Protein AF-0000000083412548 (afdb_homodimer)

Radius of gyration: 18.97 Å; Cα contacts (8 Å, |Δi|>4): 564; chains: 2; bounding box: 46×52×43 Å

pLDDT: mean 93.47, std 9.05, range [39.03, 98.94]

Secondary structure (DSSP, 8-state):
--EEEEEEEEEE-SPPEEEEETTEEEEEEEEEEEEPPEE-TTSPEEPPEEEEEEEEEEHHHHHHHHHH--TT-EEEEEEEEEEEEEE-TTS-EEEEEEEEEEEEEEEE-----/--EEEEEEEEEE-SPPEEEEETTEEEEEEEEEEEEPPEE-TTSPEEPPEEEEEEEEEEHHHHHHHHHH--TT-EEEEEEEEEEEEEE-TTS-EEEEEEEEEEEEEEEE-----

Nearest PDB structures (foldseek):
  3tqy-assembly1_C  TM=9.176E-01  e=7.058E-14  Coxiella burnetii
  2vw9-assembly1_B-2  TM=9.088E-01  e=6.147E-11  Helicobacter pylori 26695
  7f5y-assembly1_B-2  TM=8.315E-01  e=5.232E-11  Mycobacterium tuberculosis H37Rv
  1x3e-assembly1_B-2  TM=8.238E-01  e=1.800E-10  Mycolicibacterium smegmatis
  7f5z-assembly1_B-2  TM=8.297E-01  e=1.706E-10  Mycobacterium tuberculosis H37Rv

InterPro domains:
  IPR000424 Primosome PriB/single-strand DNA-binding [PF00436] (3-106)
  IPR000424 Primosome PriB/single-strand DNA-binding [PS50935] (3-108)
  IPR000424 Primosome PriB/single-strand DNA-binding [cd04496] (6-107)
  IPR011344 Single-stranded DNA-binding protein [MF_00984] (3-111)
  IPR011344 Single-stranded DNA-binding protein [PIRSF002070] (1-112)
  IPR011344 Single-stranded DNA-binding protein [PTHR10302] (2-108)
  IPR011344 Single-stranded DNA-binding protein [TIGR00621] (2-108)
  IPR012340 Nucleic acid-binding, OB-fold [G3DSA:2.40.50.140] (1-108)
  IPR012340 Nucleic acid-binding, OB-fold [SSF50249] (1-110)

Organism: NCBI:txid2530390

Foldseek 3Di:
DDDFKDKDKFFWAFQWDWDDDPNKIKTKTKGKDKDCWDQDPVRDTDHIDIDIAIEMEIHPRRVVSNVPNGGGWIKIFMFGKDKDWDADPVRRIDIDIHGYTPDMDTDDDRPPD/DDDFKDKDKFFWAFQWDWDDDPNKIKTKTKGKDKDPWDQDPVRDTDHIDIDIAIEMEIHPRNVVSNVPNGGGWIKIFMFGKDKDWDADPVRRIDIDIHGYTPDMDTDDDRPPD

Sequence (226 aa):
MSVNKVILIGNVGQDPEIRYIETRPVASFTLATTERAYTNAAGVQIPERTEWHRIVMWDRAAETAEKYIRKGTKLYIEGRLRTRVWEDRNTIKRSVTEIYVDNFDILSRPSAQMSVNKVILIGNVGQDPEIRYIETRPVASFTLATTERAYTNAAGVQIPERTEWHRIVMWDRAAETAEKYIRKGTKLYIEGRLRTRVWEDRNTIKRSVTEIYVDNFDILSRPSAQ

Structure (mmCIF, N/CA/C/O backbone):
data_AF-0000000083412548-model_v1
#
loop_
_entity.id
_entity.type
_entity.pdbx_description
1 polymer 'Single-stranded DNA-binding protein'
#
loop_
_atom_site.group_PDB
_atom_site.id
_atom_site.type_symbol
_atom_site.label_atom_id
_atom_site.label_alt_id
_atom_site.label_comp_id
_atom_site.label_asym_id
_atom_site.label_entity_id
_atom_site.label_seq_id
_atom_site.pdbx_PDB_ins_code
_atom_site.Cartn_x
_atom_site.Cartn_y
_atom_site.Cartn_z
_atom_site.occupancy
_atom_site.B_iso_or_equiv
_atom_site.auth_seq_id
_atom_site.auth_comp_id
_atom_site.auth_asym_id
_atom_site.auth_atom_id
_atom_site.pdbx_PDB_model_num
ATOM 1 N N . MET A 1 1 ? -19.391 4.223 0.113 1 83.88 1 MET A N 1
ATOM 2 C CA . MET A 1 1 ? -18.656 3.322 -0.769 1 83.88 1 MET A CA 1
ATOM 3 C C . MET A 1 1 ? -17.156 3.377 -0.477 1 83.88 1 MET A C 1
ATOM 5 O O . MET A 1 1 ? -16.609 4.449 -0.215 1 83.88 1 MET A O 1
ATOM 9 N N . SER A 1 2 ? -16.297 2.213 -0.186 1 95.06 2 SER A N 1
ATOM 10 C CA . SER A 1 2 ? -14.883 2.105 0.125 1 95.06 2 SER A CA 1
ATOM 11 C C . SER A 1 2 ? -14.07 1.706 -1.105 1 95.06 2 SER A C 1
ATOM 13 O O . SER A 1 2 ? -14.555 0.956 -1.956 1 95.06 2 SER A O 1
ATOM 15 N N . VAL A 1 3 ? -12.977 2.359 -1.37 1 98 3 VAL A N 1
ATOM 16 C CA . VAL A 1 3 ? -12.07 2.014 -2.461 1 98 3 VAL A CA 1
ATOM 17 C C . VAL A 1 3 ? -10.68 1.742 -1.906 1 98 3 VAL A C 1
ATOM 19 O O . VAL A 1 3 ? -10.18 2.494 -1.065 1 98 3 VAL A O 1
ATOM 22 N N . ASN A 1 4 ? -10.133 0.684 -2.25 1 98.69 4 ASN A N 1
ATOM 23 C CA . ASN A 1 4 ? -8.758 0.245 -2.016 1 98.69 4 ASN A CA 1
ATOM 24 C C . ASN A 1 4 ? -8.102 -0.249 -3.301 1 98.69 4 ASN A C 1
ATOM 26 O O . ASN A 1 4 ? -8.273 -1.406 -3.686 1 98.69 4 ASN A O 1
ATOM 30 N N . LYS A 1 5 ? -7.387 0.625 -4 1 98.81 5 LYS A N 1
ATOM 31 C CA . LYS A 1 5 ? -6.855 0.315 -5.324 1 98.81 5 LYS A CA 1
ATOM 32 C C . LYS A 1 5 ? -5.387 0.718 -5.438 1 98.81 5 LYS A C 1
ATOM 34 O O . LYS A 1 5 ? -5.008 1.818 -5.031 1 98.81 5 LYS A O 1
ATOM 39 N N . VAL A 1 6 ? -4.586 -0.214 -5.977 1 98.88 6 VAL A N 1
ATOM 40 C CA . VAL A 1 6 ? -3.172 0.038 -6.227 1 98.88 6 VAL A CA 1
ATOM 41 C C . VAL A 1 6 ? -2.861 -0.2 -7.703 1 98.88 6 VAL A C 1
ATOM 43 O O . VAL A 1 6 ? -3.334 -1.173 -8.297 1 98.88 6 VAL A O 1
ATOM 46 N N . ILE A 1 7 ? -2.111 0.65 -8.266 1 98.94 7 ILE A N 1
ATOM 47 C CA . ILE A 1 7 ? -1.618 0.518 -9.633 1 98.94 7 ILE A CA 1
ATOM 48 C C . ILE A 1 7 ? -0.098 0.664 -9.648 1 98.94 7 ILE A C 1
ATOM 50 O O . ILE A 1 7 ? 0.436 1.697 -9.234 1 98.94 7 ILE A O 1
ATOM 54 N N . LEU A 1 8 ? 0.575 -0.364 -10.211 1 98.88 8 LEU A N 1
ATOM 55 C CA . LEU A 1 8 ? 2.033 -0.354 -10.258 1 98.88 8 LEU A CA 1
ATOM 56 C C . LEU A 1 8 ? 2.527 -0.704 -11.656 1 98.88 8 LEU A C 1
ATOM 58 O O . LEU A 1 8 ? 1.905 -1.503 -12.359 1 98.88 8 LEU A O 1
ATOM 62 N N . ILE A 1 9 ? 3.561 -0.089 -12.008 1 98.75 9 ILE A N 1
ATOM 63 C CA . ILE A 1 9 ? 4.414 -0.554 -13.094 1 98.75 9 ILE A CA 1
ATOM 64 C C . ILE A 1 9 ? 5.859 -0.639 -12.617 1 98.75 9 ILE A C 1
ATOM 66 O O . ILE A 1 9 ? 6.422 0.349 -12.141 1 98.75 9 ILE A O 1
ATOM 70 N N . GLY A 1 10 ? 6.418 -1.738 -12.68 1 98.38 10 GLY A N 1
ATOM 71 C CA . GLY A 1 10 ? 7.777 -1.935 -12.203 1 98.38 10 GLY A CA 1
ATOM 72 C C . GLY A 1 10 ? 8.391 -3.246 -12.664 1 98.38 10 GLY A C 1
ATOM 73 O O . GLY A 1 10 ? 7.84 -3.918 -13.539 1 98.38 10 GLY A O 1
ATOM 74 N N . ASN A 1 11 ? 9.562 -3.553 -12.094 1 98.12 11 ASN A N 1
ATOM 75 C CA . ASN A 1 11 ? 10.305 -4.746 -12.484 1 98.12 11 ASN A CA 1
ATOM 76 C C . ASN A 1 11 ? 10.383 -5.758 -11.344 1 98.12 11 ASN A C 1
ATOM 78 O O . ASN A 1 11 ? 10.617 -5.383 -10.188 1 98.12 11 ASN A O 1
ATOM 82 N N . VAL A 1 12 ? 10.266 -6.953 -11.727 1 98.5 12 VAL A N 1
ATOM 83 C CA . VAL A 1 12 ? 10.328 -8.055 -10.773 1 98.5 12 VAL A CA 1
ATOM 84 C C . VAL A 1 12 ? 11.758 -8.188 -10.242 1 98.5 12 VAL A C 1
ATOM 86 O O . VAL A 1 12 ? 12.711 -8.219 -11.016 1 98.5 12 VAL A O 1
ATOM 89 N N . GLY A 1 13 ? 11.891 -8.273 -8.969 1 98 13 GLY A N 1
ATOM 90 C CA . GLY A 1 13 ? 13.203 -8.273 -8.336 1 98 13 GLY A CA 1
ATOM 91 C C . GLY A 1 13 ? 13.828 -9.648 -8.266 1 98 13 GLY A C 1
ATOM 92 O O . GLY A 1 13 ? 15.055 -9.781 -8.211 1 98 13 GLY A O 1
ATOM 93 N N . GLN A 1 14 ? 13.047 -10.633 -8.062 1 98 14 GLN A N 1
ATOM 94 C CA . GLN A 1 14 ? 13.445 -12.039 -8.008 1 98 14 GLN A CA 1
ATOM 95 C C . GLN A 1 14 ? 12.352 -12.945 -8.547 1 98 14 GLN A C 1
ATOM 97 O O . GLN A 1 14 ? 11.18 -12.562 -8.57 1 98 14 GLN A O 1
ATOM 102 N N . ASP A 1 15 ? 12.805 -14.086 -8.875 1 98.44 15 ASP A N 1
ATOM 103 C CA . ASP A 1 15 ? 11.82 -15.031 -9.398 1 98.44 15 ASP A CA 1
ATOM 104 C C . ASP A 1 15 ? 10.719 -15.289 -8.375 1 98.44 15 ASP A C 1
ATOM 106 O O . ASP A 1 15 ? 10.977 -15.398 -7.18 1 98.44 15 ASP A O 1
ATOM 110 N N . PRO A 1 16 ? 9.5 -15.484 -8.867 1 98.75 16 PRO A N 1
ATOM 111 C CA . PRO A 1 16 ? 8.375 -15.711 -7.957 1 98.75 16 PRO A CA 1
ATOM 112 C C . PRO A 1 16 ? 8.531 -16.984 -7.133 1 98.75 16 PRO A C 1
ATOM 114 O O . PRO A 1 16 ? 9.023 -18 -7.645 1 98.75 16 PRO A O 1
ATOM 117 N N . GLU A 1 17 ? 8.164 -16.891 -5.895 1 98.75 17 GLU A N 1
ATOM 118 C CA . GLU A 1 17 ? 8.008 -18.078 -5.055 1 98.75 17 GLU A CA 1
ATOM 119 C C . GLU A 1 17 ? 6.609 -18.656 -5.184 1 98.75 17 GLU A C 1
ATOM 121 O O . GLU A 1 17 ? 5.613 -17.969 -4.98 1 98.75 17 GLU A O 1
ATOM 126 N N . ILE A 1 18 ? 6.566 -19.938 -5.457 1 98.19 18 ILE A N 1
ATOM 127 C CA . ILE A 1 18 ? 5.277 -20.594 -5.66 1 98.19 18 ILE A CA 1
ATOM 128 C C . ILE A 1 18 ? 4.977 -21.516 -4.477 1 98.19 18 ILE A C 1
ATOM 130 O O . ILE A 1 18 ? 5.82 -22.328 -4.082 1 98.19 18 ILE A O 1
ATOM 134 N N . ARG A 1 19 ? 3.875 -21.359 -4.004 1 97.81 19 ARG A N 1
ATOM 135 C CA . ARG A 1 19 ? 3.396 -22.234 -2.945 1 97.81 19 ARG A CA 1
ATOM 136 C C . ARG A 1 19 ? 1.952 -22.672 -3.199 1 97.81 19 ARG A C 1
ATOM 138 O O . ARG A 1 19 ? 1.287 -22.125 -4.082 1 97.81 19 ARG A O 1
ATOM 145 N N . TYR A 1 20 ? 1.621 -23.688 -2.428 1 96.25 20 TYR A N 1
ATOM 146 C CA . TYR A 1 20 ? 0.234 -24.141 -2.461 1 96.25 20 TYR A CA 1
ATOM 147 C C . TYR A 1 20 ? -0.386 -24.094 -1.07 1 96.25 20 TYR A C 1
ATOM 149 O O . TYR A 1 20 ? 0.203 -24.594 -0.106 1 96.25 20 TYR A O 1
ATOM 157 N N . ILE A 1 21 ? -1.448 -23.391 -0.905 1 94.06 21 ILE A N 1
ATOM 158 C CA . ILE A 1 21 ? -2.248 -23.422 0.315 1 94.06 21 ILE A CA 1
ATOM 159 C C . ILE A 1 21 ? -3.514 -24.25 0.084 1 94.06 21 ILE A C 1
ATOM 161 O O . ILE A 1 21 ? -4.41 -23.828 -0.652 1 94.06 21 ILE A O 1
ATOM 165 N N . GLU A 1 22 ? -3.443 -25.469 0.77 1 89.88 22 GLU A N 1
ATOM 166 C CA . GLU A 1 22 ? -4.402 -26.516 0.407 1 89.88 22 GLU A CA 1
ATOM 167 C C . GLU A 1 22 ? -4.285 -26.891 -1.068 1 89.88 22 GLU A C 1
ATOM 169 O O . GLU A 1 22 ? -3.234 -27.344 -1.515 1 89.88 22 GLU A O 1
ATOM 174 N N . THR A 1 23 ? -5.172 -26.453 -1.982 1 90.56 23 THR A N 1
ATOM 175 C CA . THR A 1 23 ? -5.094 -26.812 -3.395 1 90.56 23 THR A CA 1
ATOM 176 C C . THR A 1 23 ? -4.984 -25.562 -4.262 1 90.56 23 THR A C 1
ATOM 178 O O . THR A 1 23 ? -4.961 -25.656 -5.492 1 90.56 23 THR A O 1
ATOM 181 N N . ARG A 1 24 ? -4.879 -24.516 -3.613 1 94.56 24 ARG A N 1
ATOM 182 C CA . ARG A 1 24 ? -4.871 -23.266 -4.383 1 94.56 24 ARG A CA 1
ATOM 183 C C . ARG A 1 24 ? -3.449 -22.734 -4.547 1 94.56 24 ARG A C 1
ATOM 185 O O . ARG A 1 24 ? -2.73 -22.562 -3.561 1 94.56 24 ARG A O 1
ATOM 192 N N . PRO A 1 25 ? -3.061 -22.5 -5.688 1 97.69 25 PRO A N 1
ATOM 193 C CA . PRO A 1 25 ? -1.718 -21.953 -5.906 1 97.69 25 PRO A CA 1
ATOM 194 C C . PRO A 1 25 ? -1.612 -20.484 -5.531 1 97.69 25 PRO A C 1
ATOM 196 O O . PRO A 1 25 ? -2.553 -19.719 -5.758 1 97.69 25 PRO A O 1
ATOM 199 N N . VAL A 1 26 ? -0.522 -20.125 -4.977 1 98.44 26 VAL A N 1
ATOM 200 C CA . VAL A 1 26 ? -0.213 -18.734 -4.645 1 98.44 26 VAL A CA 1
ATOM 201 C C . VAL A 1 26 ? 1.223 -18.422 -5.059 1 98.44 26 VAL A C 1
ATOM 203 O O . VAL A 1 26 ? 2.135 -19.219 -4.828 1 98.44 26 VAL A O 1
ATOM 206 N N . ALA A 1 27 ? 1.453 -17.297 -5.715 1 98.88 27 ALA A N 1
ATOM 207 C CA . ALA A 1 27 ? 2.777 -16.797 -6.07 1 98.88 27 ALA A CA 1
ATOM 208 C C . ALA A 1 27 ? 3.076 -15.484 -5.348 1 98.88 27 ALA A C 1
ATOM 210 O O . ALA A 1 27 ? 2.193 -14.633 -5.199 1 98.88 27 ALA A O 1
ATOM 211 N N . SER A 1 28 ? 4.266 -15.359 -4.973 1 98.88 28 SER A N 1
ATOM 212 C CA . SER A 1 28 ? 4.684 -14.117 -4.336 1 98.88 28 SER A CA 1
ATOM 213 C C . SER A 1 28 ? 6.051 -13.664 -4.844 1 98.88 28 SER A C 1
ATOM 215 O O . SER A 1 28 ? 6.914 -14.5 -5.125 1 98.88 28 SER A O 1
ATOM 217 N N . PHE A 1 29 ? 6.297 -12.422 -4.98 1 98.81 29 PHE A N 1
ATOM 218 C CA . PHE A 1 29 ? 7.555 -11.805 -5.391 1 98.81 29 PHE A CA 1
ATOM 219 C C . PHE A 1 29 ? 7.559 -10.312 -5.066 1 98.81 29 PHE A C 1
ATOM 221 O O . PHE A 1 29 ? 6.555 -9.773 -4.602 1 98.81 29 PHE A O 1
ATOM 228 N N . THR A 1 30 ? 8.695 -9.727 -5.289 1 98.75 30 THR A N 1
ATOM 229 C CA . THR A 1 30 ? 8.789 -8.289 -5.074 1 98.75 30 THR A CA 1
ATOM 23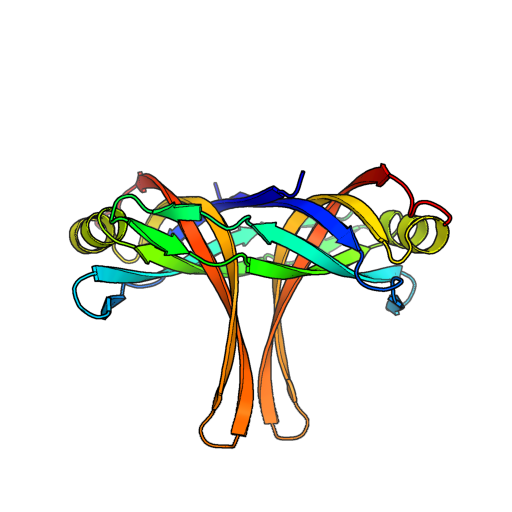0 C C . THR A 1 30 ? 8.867 -7.547 -6.406 1 98.75 30 THR A C 1
ATOM 232 O O . THR A 1 30 ? 9.414 -8.07 -7.383 1 98.75 30 THR A O 1
ATOM 235 N N . LEU A 1 31 ? 8.273 -6.438 -6.43 1 98.75 31 LEU A N 1
ATOM 236 C CA . LEU A 1 31 ? 8.273 -5.555 -7.59 1 98.75 31 LEU A CA 1
ATOM 237 C C . LEU A 1 31 ? 8.891 -4.203 -7.246 1 98.75 31 LEU A C 1
ATOM 239 O O . LEU A 1 31 ? 8.477 -3.559 -6.277 1 98.75 31 LEU A O 1
ATOM 243 N N . ALA A 1 32 ? 9.859 -3.83 -8.055 1 98.44 32 ALA A N 1
ATOM 244 C CA . ALA A 1 32 ? 10.523 -2.553 -7.816 1 98.44 32 ALA A CA 1
ATOM 245 C C . ALA A 1 32 ? 9.836 -1.423 -8.578 1 98.44 32 ALA A C 1
ATOM 247 O O . ALA A 1 32 ? 9.57 -1.545 -9.773 1 98.44 32 ALA A O 1
ATOM 248 N N . THR A 1 33 ? 9.516 -0.383 -7.922 1 98.38 33 THR A N 1
ATOM 249 C CA . THR A 1 33 ? 9.18 0.893 -8.547 1 98.38 33 THR A CA 1
ATOM 250 C C . THR A 1 33 ? 10.164 1.978 -8.117 1 98.38 33 THR A C 1
ATOM 252 O O . THR A 1 33 ? 10.578 2.031 -6.957 1 98.38 33 THR A O 1
ATOM 255 N N . THR A 1 34 ? 10.539 2.795 -9.125 1 95.81 34 THR A N 1
ATOM 256 C CA . THR A 1 34 ? 11.555 3.797 -8.828 1 95.81 34 THR A CA 1
ATOM 257 C C . THR A 1 34 ? 11.047 5.199 -9.148 1 95.81 34 THR A C 1
AT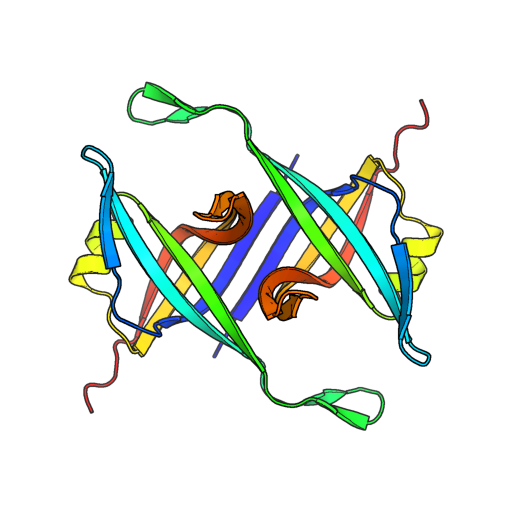OM 259 O O . THR A 1 34 ? 10.445 5.422 -10.203 1 95.81 34 THR A O 1
ATOM 262 N N . GLU A 1 35 ? 11.125 6.023 -8.18 1 90.88 35 GLU A N 1
ATOM 263 C CA . GLU A 1 35 ? 10.922 7.453 -8.398 1 90.88 35 GLU A CA 1
ATOM 264 C C . GLU A 1 35 ? 12.242 8.156 -8.703 1 90.88 35 GLU A C 1
ATOM 266 O O . GLU A 1 35 ? 13.195 8.062 -7.926 1 90.88 35 GLU A O 1
ATOM 271 N N . ARG A 1 36 ? 12.266 8.82 -9.812 1 88.88 36 ARG A N 1
ATOM 272 C CA . ARG A 1 36 ? 13.5 9.492 -10.227 1 88.88 36 ARG A CA 1
ATOM 273 C C . ARG A 1 36 ? 13.805 10.68 -9.328 1 88.88 36 ARG A C 1
ATOM 275 O O . ARG A 1 36 ? 12.898 11.305 -8.773 1 88.88 36 ARG A O 1
ATOM 282 N N . ALA A 1 37 ? 15.102 10.844 -9.258 1 88.94 37 ALA A N 1
ATOM 283 C CA . ALA A 1 37 ? 15.539 12.008 -8.5 1 88.94 37 ALA A CA 1
ATOM 284 C C . ALA A 1 37 ? 14.984 13.297 -9.102 1 88.94 37 ALA A C 1
ATOM 286 O O . ALA A 1 37 ? 14.805 13.391 -10.32 1 88.94 37 ALA A O 1
ATOM 287 N N . TYR A 1 38 ? 14.633 14.227 -8.125 1 88.06 38 TYR A N 1
ATOM 288 C CA . TYR A 1 38 ? 14.172 15.523 -8.617 1 88.06 38 TYR A CA 1
ATOM 289 C C . TYR A 1 38 ? 14.477 16.625 -7.621 1 88.06 38 TYR A C 1
ATOM 291 O O . TYR A 1 38 ? 14.867 16.359 -6.48 1 88.06 38 TYR A O 1
ATOM 299 N N . THR A 1 39 ? 14.516 17.812 -8.133 1 88.44 39 THR A N 1
ATOM 300 C CA . THR A 1 39 ? 14.664 18.984 -7.281 1 88.44 39 THR A CA 1
ATOM 301 C C . THR A 1 39 ? 13.297 19.562 -6.918 1 88.44 39 THR A C 1
ATOM 303 O O . THR A 1 39 ? 12.477 19.844 -7.797 1 88.44 39 THR A O 1
ATOM 306 N N . ASN A 1 40 ? 13.07 19.688 -5.629 1 78.25 40 ASN A N 1
ATOM 307 C CA . ASN A 1 40 ? 11.75 20.172 -5.234 1 78.25 40 ASN A CA 1
ATOM 308 C C . ASN A 1 40 ? 11.656 21.703 -5.355 1 78.25 40 ASN A C 1
ATOM 310 O O . ASN A 1 40 ? 12.594 22.344 -5.828 1 78.25 40 ASN A O 1
ATOM 314 N N . ALA A 1 41 ? 10.43 22.219 -5.082 1 75.25 41 ALA A N 1
ATOM 315 C CA . ALA A 1 41 ? 10.156 23.656 -5.27 1 75.25 41 ALA A CA 1
ATOM 316 C C . ALA A 1 41 ? 11.094 24.5 -4.422 1 75.25 41 ALA A C 1
ATOM 318 O O . ALA A 1 41 ? 11.391 25.641 -4.773 1 75.25 41 ALA A O 1
ATOM 319 N N . ALA A 1 42 ? 11.586 23.922 -3.35 1 79.44 42 ALA A N 1
ATOM 320 C CA . ALA A 1 42 ? 12.461 24.656 -2.432 1 79.44 42 ALA A CA 1
ATOM 321 C C . ALA A 1 42 ? 13.922 24.547 -2.867 1 79.44 42 ALA A C 1
ATOM 323 O O . ALA A 1 42 ? 14.812 25.094 -2.207 1 79.44 42 ALA A O 1
ATOM 324 N N . GLY A 1 43 ? 14.141 23.797 -3.936 1 84.31 43 GLY A N 1
ATOM 325 C CA . GLY A 1 43 ? 15.492 23.672 -4.465 1 84.31 43 GLY A CA 1
ATOM 326 C C . GLY A 1 43 ? 16.266 22.516 -3.869 1 84.31 43 GLY A C 1
ATOM 327 O O . GLY A 1 43 ? 17.484 22.391 -4.094 1 84.31 43 GLY A O 1
ATOM 328 N N . VAL A 1 44 ? 15.648 21.828 -3.062 1 85.06 44 VAL A N 1
ATOM 329 C CA . VAL A 1 44 ? 16.312 20.703 -2.412 1 85.06 44 VAL A CA 1
ATOM 330 C C . VAL A 1 44 ? 16.328 19.5 -3.35 1 85.06 44 VAL A C 1
ATOM 332 O O . VAL A 1 44 ? 15.297 19.141 -3.928 1 85.06 44 VAL A O 1
ATOM 335 N N . GLN A 1 45 ? 17.453 18.984 -3.465 1 89.81 45 GLN A N 1
ATOM 336 C CA . GLN A 1 45 ? 17.594 17.797 -4.301 1 89.81 45 GLN A CA 1
ATOM 337 C C . GLN A 1 45 ? 17.078 16.547 -3.572 1 89.81 45 GLN A C 1
ATOM 339 O O . GLN A 1 45 ? 17.594 16.188 -2.514 1 89.81 45 GLN A O 1
ATOM 344 N N . ILE A 1 46 ? 16.094 15.93 -4.141 1 86 46 ILE A N 1
ATOM 345 C CA . ILE A 1 46 ? 15.555 14.68 -3.609 1 86 46 ILE A CA 1
ATOM 346 C C . ILE A 1 46 ? 16.156 13.492 -4.359 1 86 46 ILE A C 1
ATOM 348 O O . ILE A 1 46 ? 16.047 13.414 -5.586 1 86 46 ILE A O 1
ATOM 352 N N . PRO A 1 47 ? 16.828 12.68 -3.574 1 91.94 47 PRO A N 1
ATOM 353 C CA . PRO A 1 47 ? 17.484 11.562 -4.254 1 91.94 47 PRO A CA 1
ATOM 354 C C . PRO A 1 47 ? 16.484 10.547 -4.812 1 91.94 47 PRO A C 1
ATOM 356 O O . PRO A 1 47 ? 15.312 10.539 -4.422 1 91.94 47 PRO A O 1
ATOM 359 N N . GLU A 1 48 ? 16.984 9.797 -5.812 1 93 48 GLU A N 1
ATOM 360 C CA . GLU A 1 48 ? 16.203 8.68 -6.34 1 93 48 GLU A CA 1
ATOM 361 C C . GLU A 1 48 ? 15.797 7.719 -5.227 1 93 48 GLU A C 1
ATOM 363 O O . GLU A 1 48 ? 16.578 7.465 -4.301 1 93 48 GLU A O 1
ATOM 368 N N . ARG A 1 49 ? 14.578 7.246 -5.422 1 93.38 49 ARG A N 1
ATOM 369 C CA . ARG A 1 49 ? 14.07 6.312 -4.422 1 93.38 49 ARG A CA 1
ATOM 370 C C . ARG A 1 49 ? 13.438 5.094 -5.082 1 93.38 49 ARG A C 1
ATOM 372 O O . ARG A 1 49 ? 12.656 5.227 -6.023 1 93.38 49 ARG A O 1
ATOM 379 N N . THR A 1 50 ? 13.836 3.953 -4.562 1 96.5 50 THR A N 1
ATOM 380 C CA . THR A 1 50 ? 13.227 2.713 -5.027 1 96.5 50 THR A CA 1
ATOM 381 C C . THR A 1 50 ? 12.344 2.104 -3.938 1 96.5 50 THR A C 1
ATOM 383 O O . THR A 1 50 ? 12.742 2.049 -2.771 1 96.5 50 THR A O 1
ATOM 386 N N . GLU A 1 51 ? 11.148 1.796 -4.336 1 97.94 51 GLU A N 1
ATOM 387 C CA . GLU A 1 51 ? 10.25 1.052 -3.463 1 97.94 51 GLU A CA 1
ATOM 388 C C . GLU A 1 51 ? 10.102 -0.396 -3.924 1 97.94 51 GLU A C 1
ATOM 390 O O . GLU A 1 51 ? 10 -0.664 -5.121 1 97.94 51 GLU A O 1
ATOM 395 N N . TRP A 1 52 ? 10.109 -1.287 -2.934 1 97.88 52 TRP A N 1
ATOM 396 C CA . TRP A 1 52 ? 9.883 -2.705 -3.199 1 97.88 52 TRP A CA 1
ATOM 397 C C . TRP A 1 52 ? 8.523 -3.148 -2.672 1 97.88 52 TRP A C 1
ATOM 399 O O . TRP A 1 52 ? 8.266 -3.09 -1.467 1 97.88 52 TRP A O 1
ATOM 409 N N . HIS A 1 53 ? 7.727 -3.564 -3.545 1 98.62 53 HIS A N 1
ATOM 410 C CA . HIS A 1 53 ? 6.367 -3.975 -3.197 1 98.62 53 HIS A CA 1
ATOM 411 C C . HIS A 1 53 ? 6.246 -5.492 -3.15 1 98.62 53 HIS A C 1
ATOM 413 O O . HIS A 1 53 ? 6.711 -6.188 -4.059 1 98.62 53 HIS A O 1
ATOM 419 N N . ARG A 1 54 ? 5.617 -5.98 -2.098 1 98.56 54 ARG A N 1
ATOM 420 C CA . ARG A 1 54 ? 5.32 -7.41 -2.029 1 98.56 54 ARG A CA 1
ATOM 421 C C . ARG A 1 54 ? 4.055 -7.742 -2.811 1 98.56 54 ARG A C 1
ATOM 423 O O . ARG A 1 54 ? 2.963 -7.289 -2.461 1 98.56 54 ARG A O 1
ATOM 430 N N . ILE A 1 55 ? 4.191 -8.547 -3.809 1 98.88 55 ILE A N 1
ATOM 431 C CA . ILE A 1 55 ? 3.086 -8.898 -4.695 1 98.88 55 ILE A CA 1
ATOM 432 C C . ILE A 1 55 ? 2.609 -10.312 -4.387 1 98.88 55 ILE A C 1
ATOM 434 O O . ILE A 1 55 ? 3.422 -11.227 -4.199 1 98.88 55 ILE A O 1
ATOM 438 N N . VAL A 1 56 ? 1.31 -10.477 -4.34 1 98.81 56 VAL A N 1
ATOM 439 C CA . VAL A 1 56 ? 0.725 -11.797 -4.133 1 98.81 56 VAL A CA 1
ATOM 440 C C . VAL A 1 56 ? -0.305 -12.086 -5.223 1 98.81 56 VAL A C 1
ATOM 442 O O . VAL A 1 56 ? -1.231 -11.297 -5.434 1 98.81 56 VAL A O 1
ATOM 445 N N . MET A 1 57 ? -0.176 -13.133 -5.871 1 98.75 57 MET A N 1
ATOM 446 C CA . MET A 1 57 ? -1.078 -13.594 -6.922 1 98.75 57 MET A CA 1
ATOM 447 C C . MET A 1 57 ? -1.663 -14.961 -6.574 1 98.75 57 MET A C 1
ATOM 449 O O . MET A 1 57 ? -0.933 -15.875 -6.184 1 98.75 57 MET A O 1
ATOM 453 N N . TRP A 1 58 ? -2.941 -15.07 -6.82 1 97.44 58 TRP A N 1
ATOM 454 C CA . TRP A 1 58 ? -3.607 -16.328 -6.504 1 97.44 58 TRP A CA 1
ATOM 455 C C . TRP A 1 58 ? -4.117 -17.016 -7.773 1 97.44 58 TRP A C 1
ATOM 457 O O . TRP A 1 58 ? -4.273 -16.359 -8.812 1 97.44 58 TRP A O 1
ATOM 467 N N . ASP 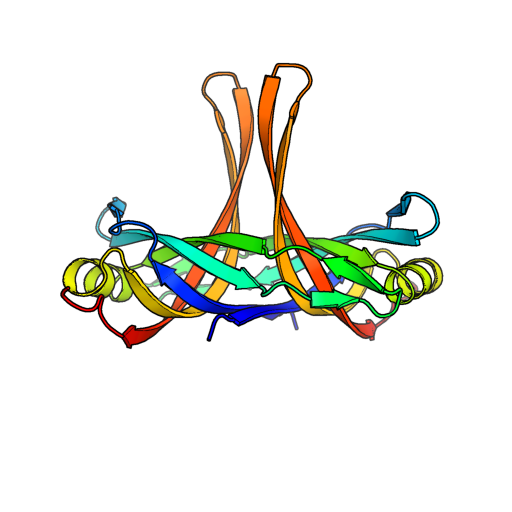A 1 59 ? -4.301 -18.297 -7.688 1 96.25 59 ASP A N 1
ATOM 468 C CA . ASP A 1 59 ? -5.004 -19.109 -8.672 1 96.25 59 ASP A CA 1
ATOM 469 C C . ASP A 1 59 ? -4.414 -18.922 -10.062 1 96.25 59 ASP A C 1
ATOM 471 O O . ASP A 1 59 ? -3.207 -19.078 -10.258 1 96.25 59 ASP A O 1
ATOM 475 N N . ARG A 1 60 ? -5.262 -18.609 -11 1 96.5 60 ARG A N 1
ATOM 476 C CA . ARG A 1 60 ? -4.797 -18.562 -12.383 1 96.5 60 ARG A CA 1
ATOM 477 C C . ARG A 1 60 ? -3.639 -17.578 -12.531 1 96.5 60 ARG A C 1
ATOM 479 O O . ARG A 1 60 ? -2.705 -17.828 -13.289 1 96.5 60 ARG A O 1
ATOM 486 N N . ALA A 1 61 ? -3.711 -16.547 -11.836 1 98.06 61 ALA A N 1
ATOM 487 C CA . ALA A 1 61 ? -2.631 -15.562 -11.883 1 98.06 61 ALA A CA 1
ATOM 488 C C . ALA A 1 61 ? -1.325 -16.156 -11.359 1 98.06 61 ALA A C 1
ATOM 490 O O . ALA A 1 61 ? -0.25 -15.867 -11.891 1 98.06 61 ALA A O 1
ATOM 491 N N . ALA A 1 62 ? -1.469 -16.906 -10.328 1 98.56 62 ALA A N 1
ATOM 492 C CA . ALA A 1 62 ? -0.284 -17.562 -9.781 1 98.56 62 ALA A CA 1
ATOM 493 C C . ALA A 1 62 ? 0.33 -18.516 -10.805 1 98.56 62 ALA A C 1
ATOM 495 O O . ALA A 1 62 ? 1.554 -18.594 -10.938 1 98.56 62 ALA A O 1
ATOM 496 N N . GLU A 1 63 ? -0.507 -19.219 -11.438 1 97.69 63 GLU A N 1
ATOM 497 C CA . GLU A 1 63 ? -0.04 -20.141 -12.469 1 97.69 63 GLU A CA 1
ATOM 498 C C . GLU A 1 63 ? 0.677 -19.391 -13.594 1 97.69 63 GLU A C 1
ATOM 500 O O . GLU A 1 63 ? 1.718 -19.844 -14.078 1 97.69 63 GLU A O 1
ATOM 505 N N . THR A 1 64 ? 0.075 -18.344 -13.961 1 97.88 64 THR A N 1
ATOM 506 C CA . THR A 1 64 ? 0.695 -17.531 -14.992 1 97.88 64 THR A CA 1
ATOM 507 C C . THR A 1 64 ? 2.057 -17.016 -14.523 1 97.88 64 THR A C 1
ATOM 509 O O . THR A 1 64 ? 3.02 -17.016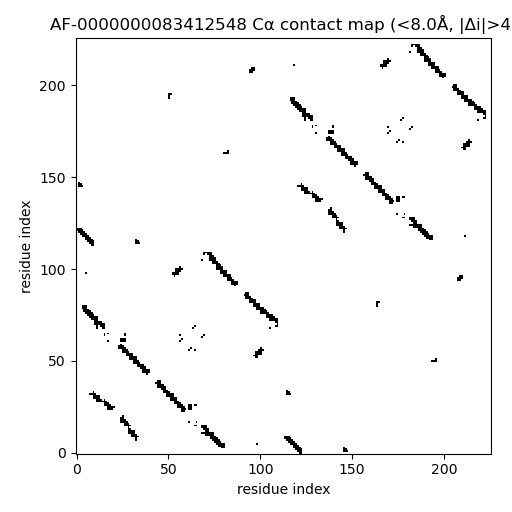 -15.297 1 97.88 64 THR A O 1
ATOM 512 N N . ALA A 1 65 ? 2.135 -16.547 -13.32 1 98.31 65 ALA A N 1
ATOM 513 C CA . ALA A 1 65 ? 3.396 -16.062 -12.773 1 98.31 65 ALA A CA 1
ATOM 514 C C . ALA A 1 65 ? 4.473 -17.141 -12.812 1 98.31 65 ALA A C 1
ATOM 516 O O . ALA A 1 65 ? 5.613 -16.875 -13.195 1 98.31 65 ALA A O 1
ATOM 517 N N . GLU A 1 66 ? 4.105 -18.266 -12.438 1 97.69 66 GLU A N 1
ATOM 518 C CA . GLU A 1 66 ? 5.035 -19.391 -12.406 1 97.69 66 GLU A CA 1
ATOM 519 C C . GLU A 1 66 ? 5.645 -19.641 -13.789 1 97.69 66 GLU A C 1
ATOM 521 O O . GLU A 1 66 ? 6.84 -19.922 -13.898 1 97.69 66 GLU A O 1
ATOM 526 N N . LYS A 1 67 ? 4.875 -19.469 -14.742 1 97.38 67 LYS A N 1
ATOM 527 C CA . LYS A 1 67 ? 5.285 -19.859 -16.078 1 97.38 67 LYS A CA 1
ATOM 528 C C . LYS A 1 67 ? 6.012 -18.719 -16.797 1 97.38 67 LYS A C 1
ATOM 530 O O . LYS A 1 67 ? 6.957 -18.953 -17.547 1 97.38 67 LYS A O 1
ATOM 535 N N . TYR A 1 68 ? 5.586 -17.5 -16.516 1 97.5 68 TYR A N 1
ATOM 536 C CA . TYR A 1 68 ? 5.973 -16.469 -17.453 1 97.5 68 TYR A CA 1
ATOM 537 C C . TYR A 1 68 ? 6.723 -15.336 -16.75 1 97.5 68 TYR A C 1
ATOM 539 O O . TYR A 1 68 ? 7.336 -14.492 -17.406 1 97.5 68 TYR A O 1
ATOM 547 N N . ILE A 1 69 ? 6.695 -15.258 -15.477 1 98.12 69 ILE A N 1
ATOM 548 C CA . ILE A 1 69 ? 7.328 -14.148 -14.766 1 98.12 69 ILE A CA 1
ATOM 549 C C . ILE A 1 69 ? 8.672 -14.594 -14.203 1 98.12 69 ILE A C 1
ATOM 551 O O . ILE A 1 69 ? 8.773 -15.664 -13.602 1 98.12 69 ILE A O 1
ATOM 555 N N . ARG A 1 70 ? 9.648 -13.758 -14.484 1 98 70 ARG A N 1
ATOM 556 C CA . ARG A 1 70 ? 11.008 -13.961 -14 1 98 70 ARG A CA 1
ATOM 557 C C . ARG A 1 70 ? 11.617 -12.664 -13.492 1 98 70 ARG A C 1
ATOM 559 O O . ARG A 1 70 ? 11.07 -11.578 -13.734 1 98 70 ARG A O 1
ATOM 566 N N . LYS A 1 71 ? 12.742 -12.852 -12.758 1 97.94 71 LYS A N 1
ATOM 567 C CA . LYS A 1 71 ? 13.484 -11.656 -12.383 1 97.94 71 LYS A CA 1
ATOM 568 C C . LYS A 1 71 ? 13.688 -10.734 -13.586 1 97.94 71 LYS A C 1
ATOM 570 O O . LYS A 1 71 ? 14.07 -11.195 -14.664 1 97.94 71 LYS A O 1
ATOM 575 N N . GLY A 1 72 ? 13.383 -9.484 -13.383 1 97.19 72 GLY A N 1
ATOM 576 C CA . GLY A 1 72 ? 13.617 -8.523 -14.445 1 97.19 72 GLY A CA 1
ATOM 577 C C . GLY A 1 72 ? 12.398 -8.281 -15.32 1 97.19 72 GLY A C 1
ATOM 578 O O . GLY A 1 72 ? 12.367 -7.324 -16.094 1 97.19 72 GLY A O 1
ATOM 579 N N . THR A 1 73 ? 11.383 -9.133 -15.234 1 97.75 73 THR A N 1
ATOM 580 C CA . THR A 1 73 ? 10.148 -8.93 -15.992 1 97.75 73 THR A CA 1
ATOM 581 C C . THR A 1 73 ? 9.484 -7.613 -15.586 1 97.75 73 THR A C 1
ATOM 583 O O . THR A 1 73 ? 9.414 -7.285 -14.398 1 97.75 73 THR A O 1
ATOM 586 N N . LYS A 1 74 ? 9.102 -6.844 -16.625 1 98.12 74 LYS A N 1
ATOM 587 C CA . LYS A 1 74 ? 8.344 -5.629 -16.359 1 98.12 74 LYS A CA 1
ATOM 588 C C . LYS A 1 74 ?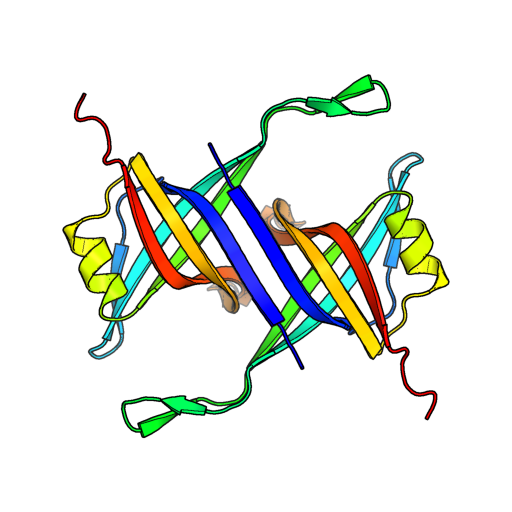 6.844 -5.914 -16.328 1 98.12 74 LYS A C 1
ATOM 590 O O . LYS A 1 74 ? 6.305 -6.516 -17.266 1 98.12 74 LYS A O 1
ATOM 595 N N . LEU A 1 75 ? 6.172 -5.418 -15.266 1 98.69 75 LEU A N 1
ATOM 596 C CA . LEU A 1 75 ? 4.758 -5.746 -15.094 1 98.69 75 LEU A CA 1
ATOM 597 C C . LEU A 1 75 ? 3.924 -4.484 -14.914 1 98.69 75 LEU A C 1
ATOM 599 O O . LEU A 1 75 ? 4.395 -3.506 -14.328 1 98.69 75 LEU A O 1
ATOM 603 N N . TYR A 1 76 ? 2.773 -4.52 -15.461 1 98.88 76 TYR A N 1
ATOM 604 C CA . TYR A 1 76 ? 1.652 -3.703 -15.016 1 98.88 76 TYR A CA 1
ATOM 605 C C . TYR A 1 76 ? 0.804 -4.453 -13.992 1 98.88 76 TYR A C 1
ATOM 607 O O . TYR A 1 76 ? 0.369 -5.578 -14.25 1 98.88 76 TYR A O 1
ATOM 615 N N . ILE A 1 77 ? 0.54 -3.887 -12.797 1 98.81 77 ILE A N 1
ATOM 616 C CA . ILE A 1 77 ? -0.214 -4.551 -11.734 1 98.81 77 ILE A CA 1
ATOM 617 C C . ILE A 1 77 ? -1.365 -3.656 -11.281 1 98.81 77 ILE A C 1
ATOM 619 O O . ILE A 1 77 ? -1.174 -2.461 -11.047 1 98.81 77 ILE A O 1
ATOM 623 N N . GLU A 1 78 ? -2.537 -4.168 -11.227 1 98.88 78 GLU A N 1
ATOM 624 C CA . GLU A 1 78 ? -3.674 -3.631 -10.484 1 98.88 78 GLU A CA 1
ATOM 625 C C . GLU A 1 78 ? -4.086 -4.566 -9.352 1 98.88 78 GLU A C 1
ATOM 627 O O . GLU A 1 78 ? -4.234 -5.773 -9.562 1 98.88 78 GL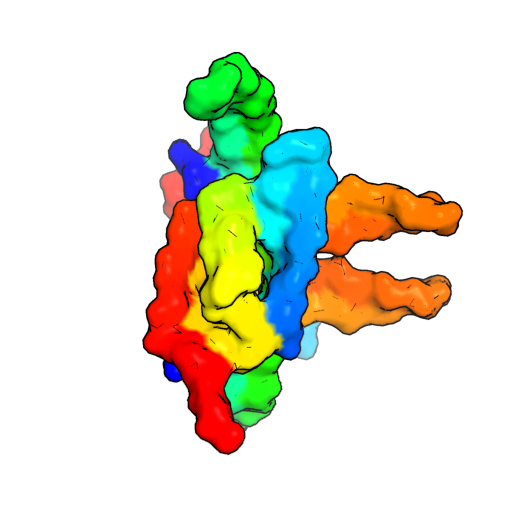U A O 1
ATOM 632 N N . GLY A 1 79 ? -4.293 -4.023 -8.211 1 98.75 79 GLY A N 1
ATOM 633 C CA . GLY A 1 79 ? -4.699 -4.844 -7.078 1 98.75 79 GLY A CA 1
ATOM 634 C C . GLY A 1 79 ? -5.141 -4.031 -5.879 1 98.75 79 GLY A C 1
ATOM 635 O O . GLY A 1 79 ? -5.703 -2.943 -6.031 1 98.75 79 GLY A O 1
ATOM 636 N N . ARG A 1 80 ? -5.004 -4.617 -4.719 1 98.44 80 ARG A N 1
ATOM 637 C CA . ARG A 1 80 ? -5.41 -3.969 -3.473 1 98.44 80 ARG A CA 1
ATOM 638 C C . ARG A 1 80 ? -4.391 -4.227 -2.367 1 98.44 80 ARG A C 1
ATOM 640 O O . ARG A 1 80 ? -3.697 -5.246 -2.379 1 98.44 80 ARG A O 1
ATOM 647 N N . LEU A 1 81 ? -4.367 -3.281 -1.418 1 98.5 81 LEU A N 1
ATOM 648 C CA . LEU A 1 81 ? -3.48 -3.408 -0.268 1 98.5 81 LEU A CA 1
ATOM 649 C C . LEU A 1 81 ? -4.086 -4.328 0.788 1 98.5 81 LEU A C 1
ATOM 651 O O . LEU A 1 81 ? -5.258 -4.184 1.142 1 98.5 81 LEU A O 1
ATOM 655 N N . ARG A 1 82 ? -3.32 -5.227 1.185 1 97.44 82 ARG A N 1
ATOM 656 C CA . ARG A 1 82 ? -3.701 -6.117 2.275 1 97.44 82 ARG A CA 1
ATOM 657 C C . ARG A 1 82 ? -2.586 -6.219 3.312 1 97.44 82 ARG A C 1
ATOM 659 O O . ARG A 1 82 ? -1.423 -6.43 2.961 1 97.44 82 ARG A O 1
ATOM 666 N N . THR A 1 83 ? -3.008 -6.039 4.547 1 96.31 83 THR A N 1
ATOM 66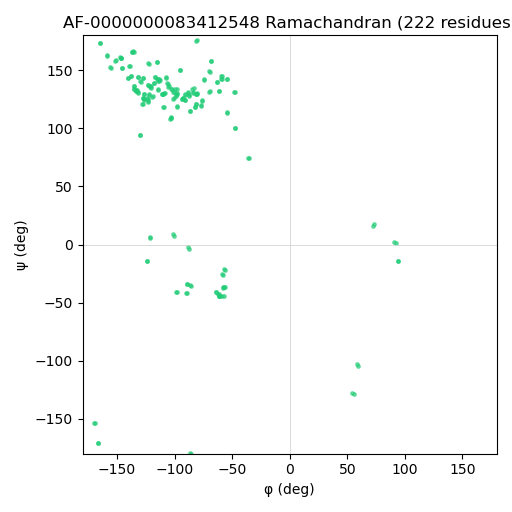7 C CA . THR A 1 83 ? -2.021 -6.137 5.617 1 96.31 83 THR A CA 1
ATOM 668 C C . THR A 1 83 ? -2.27 -7.379 6.469 1 96.31 83 THR A C 1
ATOM 670 O O . THR A 1 83 ? -3.404 -7.652 6.863 1 96.31 83 THR A O 1
ATOM 673 N N . ARG A 1 84 ? -1.228 -8.078 6.633 1 93.69 84 ARG A N 1
ATOM 674 C CA . ARG A 1 84 ? -1.315 -9.203 7.562 1 93.69 84 ARG A CA 1
ATOM 675 C C . ARG A 1 84 ? -0.437 -8.969 8.789 1 93.69 84 ARG A C 1
ATOM 677 O O . ARG A 1 84 ? 0.644 -8.383 8.68 1 93.69 84 ARG A O 1
ATOM 684 N N . VAL A 1 85 ? -1.019 -9.422 9.883 1 91.75 85 VAL A N 1
ATOM 685 C CA . VAL A 1 85 ? -0.295 -9.289 11.148 1 91.75 85 VAL A CA 1
ATOM 686 C C . VAL A 1 85 ? -0.088 -10.672 11.766 1 91.75 85 VAL A C 1
ATOM 688 O O . VAL A 1 85 ? -0.986 -11.516 11.734 1 91.75 85 VAL A O 1
ATOM 691 N N . TRP A 1 86 ? 1.159 -10.805 12.211 1 90.25 86 TRP A N 1
ATOM 692 C CA . TRP A 1 86 ? 1.427 -12.078 12.859 1 90.25 86 TRP A CA 1
ATOM 693 C C . TRP A 1 86 ? 2.443 -11.922 13.984 1 90.25 86 TRP A C 1
ATOM 695 O O . TRP A 1 86 ? 3.035 -10.844 14.148 1 90.25 86 TRP A O 1
ATOM 705 N N . GLU A 1 87 ? 2.451 -12.93 14.906 1 89.75 87 GLU A N 1
ATOM 706 C CA . GLU A 1 87 ? 3.445 -12.961 15.977 1 89.75 87 GLU A CA 1
ATOM 707 C C . GLU A 1 87 ? 4.609 -13.883 15.625 1 89.75 87 GLU A C 1
ATOM 709 O O . GLU A 1 87 ? 4.398 -15.039 15.266 1 89.75 87 GLU A O 1
ATOM 714 N N . ASP A 1 88 ? 5.789 -13.25 15.82 1 81.56 88 ASP A N 1
ATOM 715 C CA . ASP A 1 88 ? 6.938 -14.078 15.477 1 81.56 88 ASP A CA 1
ATOM 716 C C . ASP A 1 88 ? 7.375 -14.938 16.656 1 81.56 88 ASP A C 1
ATOM 718 O O . ASP A 1 88 ? 6.68 -15 17.672 1 81.56 88 ASP A O 1
ATOM 722 N N . ARG A 1 89 ? 8.438 -15.734 16.438 1 81.31 89 ARG A N 1
ATOM 723 C CA . ARG A 1 89 ? 8.891 -16.719 17.422 1 81.31 89 ARG A CA 1
ATOM 724 C C . ARG A 1 89 ? 9.195 -16.047 18.75 1 81.31 89 ARG A C 1
ATOM 726 O O . ARG A 1 89 ? 9.117 -16.688 19.797 1 81.31 89 ARG A O 1
ATOM 733 N N . ASN A 1 90 ? 9.422 -14.898 18.828 1 83.56 90 ASN A N 1
ATOM 734 C CA . ASN A 1 90 ? 9.719 -14.164 20.062 1 83.56 90 ASN A CA 1
ATOM 735 C C . ASN A 1 90 ? 8.5 -13.398 20.562 1 83.56 90 ASN A C 1
ATOM 737 O O . ASN A 1 90 ? 8.633 -12.453 21.344 1 83.56 90 ASN A O 1
ATOM 741 N N . THR A 1 91 ? 7.387 -13.703 19.891 1 82.94 91 THR A N 1
ATOM 742 C CA . THR A 1 91 ? 6.109 -13.125 20.312 1 82.94 91 THR A CA 1
ATOM 743 C C . THR A 1 91 ? 6.051 -11.641 19.953 1 82.94 91 THR A C 1
ATOM 745 O O . THR A 1 91 ? 5.441 -10.852 20.688 1 82.94 91 THR A O 1
ATOM 748 N N . ILE A 1 92 ? 6.992 -11.445 19.109 1 84.25 92 ILE A N 1
ATOM 749 C CA . ILE A 1 92 ? 6.957 -10.062 18.641 1 84.25 92 ILE A CA 1
ATOM 750 C C . ILE A 1 92 ? 5.945 -9.93 17.516 1 84.25 92 ILE A C 1
ATOM 752 O O . ILE A 1 92 ? 5.98 -10.695 16.547 1 84.25 92 ILE A O 1
ATOM 756 N N . LYS A 1 93 ? 5.109 -8.898 17.562 1 87.25 93 LYS A N 1
ATOM 757 C CA . LYS A 1 93 ? 4.098 -8.648 16.531 1 87.25 93 LYS A CA 1
ATOM 758 C C . LYS A 1 93 ? 4.727 -8.07 15.266 1 87.25 93 LYS A C 1
ATOM 760 O O . LYS A 1 93 ? 5.484 -7.098 15.336 1 87.25 93 LYS A O 1
ATOM 765 N N . ARG A 1 94 ? 4.457 -8.812 14.094 1 88.12 94 ARG A N 1
ATOM 766 C CA . ARG A 1 94 ? 4.949 -8.352 12.797 1 88.12 94 ARG A CA 1
ATOM 767 C C . ARG A 1 94 ? 3.793 -8.039 11.859 1 88.12 94 ARG A C 1
ATOM 769 O O . ARG A 1 94 ? 2.688 -8.562 12.023 1 88.12 94 ARG A O 1
ATOM 776 N N . SER A 1 95 ? 4.059 -7.035 11.102 1 91.56 95 SER A N 1
ATOM 777 C CA . SER A 1 95 ? 3.076 -6.691 10.078 1 91.56 95 SER A CA 1
ATOM 778 C C . SER A 1 95 ? 3.732 -6.539 8.711 1 91.56 95 SER A C 1
ATOM 780 O O . SER A 1 95 ? 4.883 -6.105 8.617 1 91.56 95 SER A O 1
ATOM 782 N N . VAL A 1 96 ? 3 -7.039 7.738 1 94.5 96 VAL A N 1
ATOM 783 C CA . VAL A 1 96 ? 3.502 -6.863 6.379 1 94.5 96 VAL A CA 1
ATOM 784 C C . VAL A 1 96 ? 2.363 -6.434 5.461 1 94.5 96 VAL A C 1
ATOM 786 O O . VAL A 1 96 ? 1.243 -6.938 5.57 1 94.5 96 VAL A O 1
ATOM 789 N N . THR A 1 97 ? 2.67 -5.477 4.633 1 97.62 97 THR A N 1
ATOM 790 C CA . THR A 1 97 ? 1.712 -5.031 3.627 1 97.62 97 THR A CA 1
ATOM 791 C C . THR A 1 97 ? 2.01 -5.668 2.273 1 97.62 97 THR A C 1
ATOM 793 O O . THR A 1 97 ? 3.146 -5.625 1.798 1 97.62 97 THR A O 1
ATOM 796 N N . GLU A 1 98 ? 0.965 -6.25 1.726 1 98.19 98 GLU A N 1
ATOM 797 C CA . GLU A 1 98 ? 1.078 -6.906 0.427 1 98.19 98 GLU A CA 1
ATOM 798 C C . GLU A 1 98 ? 0.081 -6.328 -0.573 1 98.19 98 GLU A C 1
ATOM 800 O O . GLU A 1 98 ? -0.929 -5.742 -0.182 1 98.19 98 GLU A O 1
ATOM 805 N N . ILE A 1 99 ? 0.452 -6.496 -1.843 1 98.81 99 ILE A N 1
ATOM 806 C CA . ILE A 1 99 ? -0.479 -6.156 -2.912 1 98.81 99 ILE A CA 1
ATOM 807 C C . ILE A 1 99 ? -1.086 -7.434 -3.494 1 98.81 99 ILE A C 1
ATOM 809 O O . ILE A 1 99 ? -0.397 -8.203 -4.164 1 98.81 99 ILE A O 1
ATOM 813 N N . TYR A 1 100 ? -2.377 -7.629 -3.213 1 98.31 100 TYR A N 1
ATOM 814 C CA . TYR A 1 100 ? -3.121 -8.734 -3.814 1 98.31 100 TYR A CA 1
ATOM 815 C C . TYR A 1 100 ? -3.582 -8.375 -5.223 1 98.31 100 TYR A C 1
ATOM 817 O O . TYR A 1 100 ? -4.391 -7.461 -5.406 1 98.31 100 TYR A O 1
ATOM 825 N N . VAL A 1 101 ? -3.156 -9.156 -6.145 1 98.75 101 VAL A N 1
ATOM 826 C CA . VAL A 1 101 ? -3.324 -8.773 -7.543 1 98.75 101 VAL A CA 1
ATOM 827 C C . VAL A 1 101 ? -4.723 -9.164 -8.023 1 98.75 101 VAL A C 1
ATOM 829 O O . VAL A 1 101 ? -5.148 -10.305 -7.836 1 98.75 101 VAL A O 1
ATOM 832 N N . ASP A 1 102 ? -5.379 -8.227 -8.633 1 97.62 102 ASP A N 1
ATOM 833 C CA . ASP A 1 102 ? -6.645 -8.477 -9.312 1 97.62 102 ASP A CA 1
ATOM 834 C C . ASP A 1 102 ? -6.441 -8.664 -10.812 1 97.62 102 ASP A C 1
ATOM 836 O O . ASP A 1 102 ? -7.125 -9.477 -11.445 1 97.62 102 ASP A O 1
ATOM 840 N N . ASN A 1 103 ? -5.578 -7.848 -11.359 1 98.31 103 ASN A N 1
ATOM 841 C CA . ASN A 1 103 ? -5.246 -7.867 -12.781 1 98.31 103 ASN A CA 1
ATOM 842 C C . ASN A 1 103 ? -3.781 -7.508 -13.016 1 98.31 103 ASN A C 1
ATOM 844 O O . ASN A 1 103 ? -3.178 -6.785 -12.219 1 98.31 103 ASN A O 1
ATOM 848 N N . PHE A 1 104 ? -3.293 -8.055 -14.109 1 98.75 104 PHE A N 1
ATOM 849 C CA . PHE A 1 104 ? -1.913 -7.727 -14.453 1 98.75 104 PHE A CA 1
ATOM 850 C C . PHE A 1 104 ? -1.65 -7.965 -15.93 1 98.75 104 PHE A C 1
ATOM 852 O O . PHE A 1 104 ? -2.428 -8.648 -16.609 1 98.75 104 PHE A O 1
ATOM 859 N N . ASP A 1 105 ? -0.559 -7.355 -16.359 1 98.44 105 ASP A N 1
ATOM 860 C CA . ASP A 1 105 ? -0.052 -7.586 -17.703 1 98.44 105 ASP A CA 1
ATOM 861 C C . ASP A 1 105 ? 1.474 -7.656 -17.719 1 98.44 105 ASP A C 1
ATOM 863 O O . ASP A 1 105 ? 2.139 -6.902 -17 1 98.44 105 ASP A O 1
ATOM 867 N N . ILE A 1 106 ? 1.96 -8.5 -18.531 1 97.75 106 ILE A N 1
ATOM 868 C CA . ILE A 1 106 ? 3.398 -8.562 -18.766 1 97.75 106 ILE A CA 1
ATOM 869 C C . ILE A 1 106 ? 3.787 -7.57 -19.859 1 97.75 106 ILE A C 1
ATOM 871 O O . ILE A 1 106 ? 3.35 -7.695 -21 1 97.75 106 ILE A O 1
ATOM 875 N N . LEU A 1 107 ? 4.559 -6.594 -19.484 1 97.12 107 LEU A N 1
ATOM 876 C CA . LEU A 1 107 ? 4.887 -5.523 -20.422 1 97.12 107 LEU A CA 1
ATOM 877 C C . LEU A 1 107 ? 6.148 -5.859 -21.219 1 97.12 107 LEU A C 1
ATOM 879 O O . LEU A 1 107 ? 6.266 -5.496 -22.391 1 97.12 107 LEU A O 1
ATOM 883 N N . SER A 1 108 ? 7.148 -6.41 -20.562 1 90.31 108 SER A N 1
ATOM 884 C CA . SER A 1 108 ? 8.359 -6.848 -21.25 1 90.31 108 SER A CA 1
ATOM 885 C C . SER A 1 108 ? 9.078 -7.941 -20.469 1 90.31 108 SER A C 1
ATOM 887 O O . SER A 1 108 ? 8.867 -8.086 -19.266 1 90.31 108 SER A O 1
ATOM 889 N N . ARG A 1 109 ? 9.797 -8.758 -21.297 1 83.38 109 ARG A N 1
ATOM 890 C CA . ARG A 1 109 ? 10.609 -9.805 -20.688 1 83.38 109 ARG A CA 1
ATOM 891 C C . ARG A 1 109 ? 12.055 -9.344 -20.516 1 83.38 109 ARG A C 1
ATOM 893 O O . ARG A 1 109 ? 12.5 -8.422 -21.188 1 83.38 109 ARG A O 1
ATOM 900 N N . PRO A 1 110 ? 12.648 -9.961 -19.406 1 77.75 110 PRO A N 1
ATOM 901 C CA . PRO A 1 110 ? 14.047 -9.578 -19.234 1 77.75 110 PRO A CA 1
ATOM 902 C C . PRO A 1 110 ? 14.891 -9.828 -20.484 1 77.75 110 PRO A C 1
ATOM 904 O O . PRO A 1 110 ? 14.633 -10.781 -21.234 1 77.75 110 PRO A O 1
ATOM 907 N N . SER A 1 111 ? 15.359 -8.648 -21.047 1 62.66 111 SER A N 1
ATOM 908 C CA . SER A 1 111 ? 16.188 -8.82 -22.234 1 62.66 111 SER A CA 1
ATOM 909 C C . SER A 1 111 ? 17.25 -9.891 -22.016 1 62.66 111 SER A C 1
ATOM 911 O O . SER A 1 111 ? 17.859 -9.953 -20.953 1 62.66 111 SER A O 1
ATOM 913 N N . ALA A 1 112 ? 16.953 -11.094 -22.547 1 55.03 112 ALA A N 1
ATOM 914 C CA . ALA A 1 112 ? 18.047 -12.039 -22.625 1 55.03 112 ALA A CA 1
ATOM 915 C C . ALA A 1 112 ? 19.375 -11.328 -22.922 1 55.03 112 ALA A C 1
ATOM 917 O O . ALA A 1 112 ? 19.469 -10.578 -23.906 1 55.03 112 ALA A O 1
ATOM 918 N N . GLN A 1 113 ? 19.938 -10.641 -21.906 1 39.25 113 GLN A N 1
ATOM 919 C CA . GLN A 1 113 ? 21.281 -10.359 -22.391 1 39.25 113 GLN A CA 1
ATOM 920 C C . GLN A 1 113 ? 21.984 -11.641 -22.859 1 39.25 113 GLN A C 1
ATOM 922 O O . GLN A 1 113 ? 21.734 -12.719 -22.312 1 39.25 113 GLN A O 1
ATOM 927 N N . MET B 1 1 ? 9.289 3.094 -17.875 1 83.44 1 MET B N 1
ATOM 928 C CA . MET B 1 1 ? 8.555 4.027 -17.016 1 83.44 1 MET B CA 1
ATOM 929 C C . MET B 1 1 ? 7.969 3.312 -15.805 1 83.44 1 MET B C 1
ATOM 931 O O . MET B 1 1 ? 7.504 2.178 -15.914 1 83.44 1 MET B O 1
ATOM 935 N N . SER B 1 2 ? 8.172 3.723 -14.414 1 94.94 2 SER B N 1
ATOM 936 C CA . SER B 1 2 ? 7.699 3.143 -13.164 1 94.94 2 SER B CA 1
ATOM 937 C C . SER B 1 2 ? 6.453 3.859 -12.656 1 94.94 2 SER B C 1
ATOM 939 O O . SER B 1 2 ? 6.305 5.066 -12.852 1 94.94 2 SER B O 1
ATOM 941 N N . VAL B 1 3 ? 5.449 3.133 -12.25 1 97.94 3 VAL B N 1
ATOM 942 C CA . VAL B 1 3 ? 4.238 3.695 -11.656 1 97.94 3 VAL B CA 1
ATOM 943 C C . VAL B 1 3 ? 4.027 3.117 -10.258 1 97.94 3 VAL B C 1
ATOM 945 O O . VAL B 1 3 ? 4.16 1.909 -10.055 1 97.94 3 VAL B O 1
ATOM 948 N N . ASN B 1 4 ? 3.836 3.934 -9.344 1 98.62 4 ASN B N 1
ATOM 949 C CA . ASN B 1 4 ? 3.441 3.668 -7.961 1 98.62 4 ASN B CA 1
ATOM 950 C C . ASN B 1 4 ? 2.264 4.539 -7.535 1 98.62 4 ASN B C 1
ATOM 952 O O . ASN B 1 4 ? 2.447 5.691 -7.141 1 98.62 4 ASN B O 1
ATOM 956 N N . LYS B 1 5 ? 1.047 4.02 -7.66 1 98.81 5 LYS B N 1
ATOM 957 C CA . LYS B 1 5 ? -0.159 4.812 -7.441 1 98.81 5 LYS B CA 1
ATOM 958 C C . LYS B 1 5 ? -1.155 4.07 -6.559 1 98.81 5 LYS B C 1
ATOM 960 O O . LYS B 1 5 ? -1.418 2.885 -6.766 1 98.81 5 LYS B O 1
ATOM 965 N N . VAL B 1 6 ? -1.675 4.805 -5.555 1 98.88 6 VAL B N 1
ATOM 966 C CA . VAL B 1 6 ? -2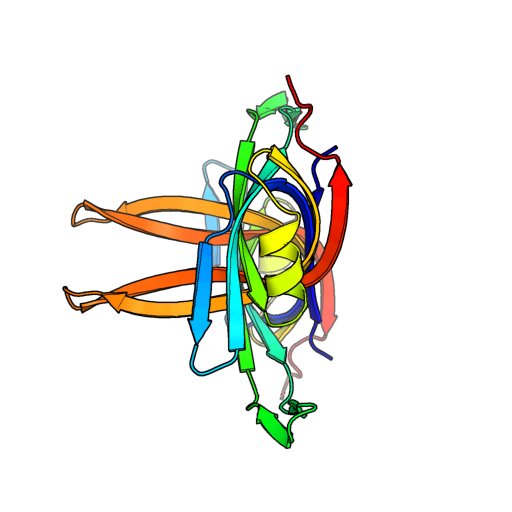.701 4.273 -4.664 1 98.88 6 VAL B CA 1
ATOM 967 C C . VAL B 1 6 ? -3.934 5.172 -4.699 1 98.88 6 VAL B C 1
ATOM 969 O O . VAL B 1 6 ? -3.816 6.398 -4.691 1 98.88 6 VAL B O 1
ATOM 972 N N . ILE B 1 7 ? -5.051 4.582 -4.75 1 98.94 7 ILE B N 1
ATOM 973 C CA . ILE B 1 7 ? -6.332 5.281 -4.672 1 98.94 7 ILE B CA 1
ATOM 974 C C . ILE B 1 7 ? -7.191 4.66 -3.574 1 98.94 7 ILE B C 1
ATOM 976 O O . ILE B 1 7 ? -7.504 3.471 -3.621 1 98.94 7 ILE B O 1
ATOM 980 N N . LEU B 1 8 ? -7.633 5.52 -2.635 1 98.88 8 LEU B N 1
ATOM 981 C CA . LEU B 1 8 ? -8.438 5.047 -1.518 1 98.88 8 LEU B CA 1
ATOM 982 C C . LEU B 1 8 ? -9.672 5.922 -1.331 1 98.88 8 LEU B C 1
ATOM 984 O O . LEU B 1 8 ? -9.625 7.133 -1.564 1 98.88 8 LEU B O 1
ATOM 988 N N . ILE B 1 9 ? -10.695 5.297 -0.96 1 98.75 9 ILE B N 1
ATOM 989 C CA . ILE B 1 9 ? -11.836 5.965 -0.341 1 98.75 9 ILE B CA 1
ATOM 990 C C . ILE B 1 9 ? -12.195 5.27 0.97 1 98.75 9 ILE B C 1
ATOM 992 O O . ILE B 1 9 ? -12.453 4.062 0.99 1 98.75 9 ILE B O 1
ATOM 996 N N . GLY B 1 10 ? -12.164 5.945 2.006 1 98.38 10 GLY B N 1
ATOM 997 C CA . GLY B 1 10 ? -12.438 5.363 3.309 1 98.38 10 GLY B CA 1
ATOM 998 C C . GLY B 1 10 ? -12.672 6.402 4.391 1 98.38 10 GLY B C 1
ATOM 999 O O . GLY B 1 10 ? -12.852 7.586 4.09 1 98.38 10 GLY B O 1
ATOM 1000 N N . ASN B 1 11 ? -12.742 5.93 5.641 1 98.12 11 ASN B N 1
ATOM 1001 C CA . ASN B 1 11 ? -13.031 6.793 6.781 1 98.12 11 ASN B CA 1
ATOM 1002 C C . ASN B 1 11 ? -11.836 6.895 7.723 1 98.12 11 ASN B C 1
ATOM 1004 O O . ASN B 1 11 ? -11.188 5.887 8.023 1 98.12 11 ASN B O 1
ATOM 1008 N N . VAL B 1 12 ? -11.664 8.055 8.188 1 98.56 12 VAL B N 1
ATOM 1009 C CA . VAL B 1 12 ? -10.578 8.32 9.125 1 98.56 12 VAL B CA 1
ATOM 1010 C C . VAL B 1 12 ? -10.867 7.645 10.461 1 98.56 12 VAL B C 1
ATOM 1012 O O . VAL B 1 12 ? -11.961 7.773 11.008 1 98.56 12 VAL B O 1
ATOM 1015 N N . GLY B 1 13 ? -9.906 6.965 10.961 1 98.06 13 GLY B N 1
ATOM 1016 C CA . GLY B 1 13 ? -10.102 6.164 12.164 1 98.06 13 GLY B CA 1
ATOM 1017 C C . GLY B 1 13 ? -9.906 6.953 13.445 1 98.06 13 GLY B C 1
ATOM 1018 O O . GLY B 1 13 ? -10.461 6.598 14.484 1 98.06 13 GLY B O 1
ATOM 1019 N N . GLN B 1 14 ? -9.016 7.852 13.438 1 98 14 GLN B N 1
ATOM 1020 C CA . GLN B 1 14 ? -8.711 8.742 14.547 1 98 14 GLN B CA 1
ATOM 1021 C C . GLN B 1 14 ? -8.242 10.109 14.047 1 98 14 GLN B C 1
ATOM 1023 O O . GLN B 1 14 ? -7.773 10.234 12.914 1 98 14 GLN B O 1
ATOM 1028 N N . ASP B 1 15 ? -8.336 11 14.961 1 98.44 15 ASP B N 1
ATOM 1029 C CA . ASP B 1 15 ? -7.906 12.344 14.57 1 98.44 15 ASP B CA 1
ATOM 1030 C C . ASP B 1 15 ? -6.441 12.336 14.141 1 98.44 15 ASP B C 1
ATOM 1032 O O . ASP B 1 15 ? -5.609 11.664 14.742 1 98.44 15 ASP B O 1
ATOM 1036 N N . PRO B 1 16 ? -6.125 13.172 13.156 1 98.75 16 PRO B N 1
ATOM 1037 C CA . PRO B 1 16 ? -4.746 13.211 12.664 1 98.75 16 PRO B CA 1
ATOM 1038 C C . PRO B 1 16 ? -3.752 13.672 13.734 1 98.75 16 PRO B C 1
ATOM 1040 O O . PRO B 1 16 ? -4.062 14.555 14.531 1 98.75 16 PRO B O 1
ATOM 1043 N N . GLU B 1 17 ? -2.641 13.031 13.742 1 98.75 17 GLU B N 1
ATOM 1044 C CA . GLU B 1 17 ? -1.5 13.508 14.516 1 98.75 17 GLU B CA 1
ATOM 1045 C C . GLU B 1 17 ? -0.661 14.492 13.719 1 98.75 17 GLU B C 1
ATOM 1047 O O . GLU B 1 17 ? -0.217 14.188 12.609 1 98.75 17 GLU B O 1
ATOM 1052 N N . ILE B 1 18 ? -0.409 15.641 14.328 1 98.19 18 ILE B N 1
ATOM 1053 C CA . ILE B 1 18 ? 0.338 16.688 13.633 1 98.19 18 ILE B CA 1
ATOM 1054 C C . ILE B 1 18 ? 1.73 16.812 14.242 1 98.19 18 ILE B C 1
ATOM 1056 O O . ILE B 1 18 ? 1.871 16.922 15.461 1 98.19 18 ILE B O 1
ATOM 1060 N N . ARG B 1 19 ? 2.621 16.812 13.43 1 97.81 19 ARG B N 1
ATOM 1061 C CA . ARG B 1 19 ? 3.998 17.047 13.852 1 97.81 19 ARG B CA 1
ATOM 1062 C C . ARG B 1 19 ? 4.707 17.984 12.883 1 97.81 19 ARG B C 1
ATOM 1064 O O . ARG B 1 19 ? 4.176 18.312 11.82 1 97.81 19 ARG B O 1
ATOM 1071 N N . TYR B 1 20 ? 5.832 18.438 13.398 1 96.19 20 TYR B N 1
ATOM 1072 C CA . TYR B 1 20 ? 6.688 19.266 12.555 1 96.19 20 TYR B CA 1
ATOM 1073 C C . TYR B 1 20 ? 8.078 18.672 12.43 1 96.19 20 TYR B C 1
ATOM 1075 O O . TYR B 1 20 ? 8.688 18.297 13.438 1 96.19 20 TYR B O 1
ATOM 1083 N N . ILE B 1 21 ? 8.523 18.422 11.258 1 93.94 21 ILE B N 1
ATOM 1084 C CA . ILE B 1 21 ? 9.906 18.031 10.984 1 93.94 21 ILE B CA 1
ATOM 1085 C C . ILE B 1 21 ? 10.672 19.219 10.391 1 93.94 21 ILE B C 1
ATOM 1087 O O . ILE B 1 21 ? 10.414 19.609 9.25 1 93.94 21 ILE B O 1
ATOM 1091 N N . GLU B 1 22 ? 11.586 19.75 11.32 1 89.75 22 GLU B N 1
ATOM 1092 C CA . GLU B 1 22 ? 12.156 21.062 11.047 1 89.75 22 GLU B CA 1
ATOM 1093 C C . GLU B 1 22 ? 11.062 22.125 10.938 1 89.75 22 GLU B C 1
ATOM 1095 O O . GLU B 1 22 ? 10.32 22.359 11.891 1 89.75 22 GLU B O 1
ATOM 1100 N N . THR B 1 23 ? 10.688 22.609 9.766 1 90.62 23 THR B N 1
ATOM 1101 C CA . THR B 1 23 ? 9.664 23.641 9.641 1 90.62 23 THR B CA 1
ATOM 1102 C C . THR B 1 23 ? 8.508 23.156 8.781 1 90.62 23 THR B C 1
ATOM 1104 O O . THR B 1 23 ? 7.566 23.906 8.508 1 90.62 23 THR B O 1
ATOM 1107 N N . ARG B 1 24 ? 8.594 21.953 8.461 1 94.44 24 ARG B N 1
ATOM 1108 C CA . ARG B 1 24 ? 7.566 21.438 7.559 1 94.44 24 ARG B CA 1
ATOM 1109 C C . ARG B 1 24 ? 6.512 20.641 8.32 1 94.44 24 ARG B C 1
ATOM 1111 O O . ARG B 1 24 ? 6.844 19.719 9.062 1 94.44 24 ARG B O 1
ATOM 1118 N N . PRO B 1 25 ? 5.34 20.969 8.18 1 97.62 25 PRO B N 1
ATOM 1119 C CA . PRO B 1 25 ? 4.281 20.234 8.867 1 97.62 25 PRO B CA 1
ATOM 1120 C C . PRO B 1 25 ? 4.012 18.875 8.227 1 97.62 25 PRO B C 1
ATOM 1122 O O . PRO B 1 25 ? 4.062 18.734 7 1 97.62 25 PRO B O 1
ATOM 1125 N N . VAL B 1 26 ? 3.756 17.906 9.031 1 98.44 26 VAL B N 1
ATOM 1126 C CA . VAL B 1 26 ? 3.377 16.578 8.586 1 98.44 26 VAL B CA 1
ATOM 1127 C C . VAL B 1 26 ? 2.195 16.078 9.414 1 98.44 26 VAL B C 1
ATOM 1129 O O . VAL B 1 26 ? 2.172 16.234 10.641 1 98.44 26 VAL B O 1
ATOM 1132 N N . ALA B 1 27 ? 1.172 15.523 8.781 1 98.88 27 ALA B N 1
ATOM 1133 C CA . ALA B 1 27 ? 0.029 14.891 9.438 1 98.88 27 ALA B CA 1
ATOM 1134 C C . ALA B 1 27 ? -0.011 13.391 9.141 1 98.88 27 ALA B C 1
ATOM 1136 O O . ALA B 1 27 ? 0.275 12.969 8.016 1 98.88 27 ALA B O 1
ATOM 1137 N N . SER B 1 28 ? -0.382 12.672 10.102 1 98.88 28 SER B N 1
ATOM 1138 C CA . SER B 1 28 ? -0.528 11.234 9.906 1 98.88 28 SER B CA 1
ATOM 1139 C C . SER B 1 28 ? -1.793 10.711 10.586 1 98.88 28 SER B C 1
ATOM 1141 O O . SER B 1 28 ? -2.188 11.211 11.641 1 98.88 28 SER B O 1
ATOM 1143 N N . PHE B 1 29 ? -2.441 9.773 10.039 1 98.81 29 PHE B N 1
ATOM 1144 C CA . PHE B 1 29 ? -3.629 9.109 10.562 1 98.81 29 PHE B CA 1
ATOM 1145 C C . PHE B 1 29 ? -3.887 7.801 9.82 1 98.81 29 PHE B C 1
ATOM 1147 O O . PHE B 1 29 ? -3.176 7.469 8.875 1 98.81 29 PHE B O 1
ATOM 1154 N N . THR B 1 30 ? -4.867 7.086 10.328 1 98.75 30 THR B N 1
ATOM 1155 C CA . THR B 1 30 ? -5.242 5.844 9.656 1 98.75 30 THR B CA 1
ATOM 1156 C C . THR B 1 30 ? -6.578 6 8.938 1 98.75 30 THR B C 1
ATOM 1158 O O . THR B 1 30 ? -7.445 6.758 9.375 1 98.75 30 THR B O 1
ATOM 1161 N N . LEU B 1 31 ? -6.656 5.391 7.84 1 98.75 31 LEU B N 1
ATOM 1162 C CA . LEU B 1 31 ? -7.863 5.371 7.023 1 98.75 31 LEU B CA 1
ATOM 1163 C C . LEU B 1 31 ? -8.375 3.945 6.848 1 98.75 31 LEU B C 1
ATOM 1165 O O . LEU B 1 31 ? -7.625 3.057 6.438 1 98.75 31 LEU B O 1
ATOM 1169 N N . ALA B 1 32 ? -9.648 3.783 7.164 1 98.44 32 ALA B N 1
ATOM 1170 C CA . ALA B 1 32 ? -10.242 2.457 7.035 1 98.44 32 ALA B CA 1
ATOM 1171 C C . ALA B 1 32 ? -10.859 2.268 5.652 1 98.44 32 ALA B C 1
ATOM 1173 O O . ALA B 1 32 ? -11.617 3.121 5.18 1 98.44 32 ALA B O 1
ATOM 1174 N N . THR B 1 33 ? -10.539 1.225 5.004 1 98.38 33 THR B N 1
ATOM 1175 C CA . THR B 1 33 ? -11.289 0.729 3.852 1 98.38 33 THR B CA 1
ATOM 1176 C C . THR B 1 33 ? -11.852 -0.662 4.129 1 98.38 33 THR B C 1
ATOM 1178 O O . THR B 1 33 ? -11.188 -1.492 4.754 1 98.38 33 THR B O 1
ATOM 1181 N N . THR B 1 34 ? -13.102 -0.84 3.676 1 95.81 34 THR B N 1
ATOM 1182 C CA . THR B 1 34 ? -13.758 -2.107 3.986 1 95.81 34 THR B CA 1
ATOM 1183 C C . THR B 1 34 ? -14.219 -2.807 2.709 1 95.81 34 THR B C 1
ATOM 1185 O O . THR B 1 34 ? -14.781 -2.172 1.818 1 95.81 34 THR B O 1
ATOM 1188 N N . GLU B 1 35 ? -13.797 -4.004 2.578 1 91 35 GLU B N 1
ATOM 1189 C CA . GLU B 1 35 ? -14.352 -4.883 1.555 1 91 35 GLU B CA 1
ATOM 1190 C C . GLU B 1 35 ? -15.531 -5.691 2.102 1 91 35 GLU B C 1
ATOM 1192 O O . GLU B 1 35 ? -15.398 -6.383 3.111 1 91 35 GLU B O 1
ATOM 1197 N N . ARG B 1 36 ? -16.641 -5.574 1.445 1 88.75 36 ARG B N 1
ATOM 1198 C CA . ARG B 1 36 ? -17.844 -6.258 1.911 1 88.75 36 ARG B CA 1
ATOM 1199 C C . ARG B 1 36 ? -17.719 -7.766 1.733 1 88.75 36 ARG B C 1
ATOM 1201 O O . ARG B 1 36 ? -17.031 -8.234 0.824 1 88.75 36 ARG B O 1
ATOM 1208 N N . ALA B 1 37 ? -18.391 -8.375 2.678 1 88.88 37 ALA B N 1
ATOM 1209 C CA . ALA B 1 37 ? -18.438 -9.828 2.578 1 88.88 37 ALA B CA 1
ATOM 1210 C C . ALA B 1 37 ? -19.062 -10.273 1.254 1 88.88 37 ALA B C 1
ATOM 1212 O O . ALA B 1 37 ? -19.938 -9.594 0.717 1 88.88 37 ALA B O 1
ATOM 1213 N N . TYR B 1 38 ? -18.438 -11.398 0.726 1 88 38 TYR B N 1
ATOM 1214 C CA . TYR B 1 38 ? -19.031 -11.938 -0.496 1 88 38 TYR B CA 1
ATOM 1215 C C . TYR B 1 38 ? -18.797 -13.445 -0.593 1 88 38 TYR B C 1
ATOM 1217 O O . TYR B 1 38 ? -18.031 -14.016 0.187 1 88 38 TYR B O 1
ATOM 1225 N N . THR B 1 39 ? -19.625 -14.062 -1.378 1 88.5 39 THR B N 1
ATOM 1226 C CA . THR B 1 39 ? -19.438 -15.477 -1.681 1 88.5 39 THR B CA 1
ATOM 1227 C C . THR B 1 39 ? -18.625 -15.656 -2.965 1 88.5 39 THR B C 1
ATOM 1229 O O . THR B 1 39 ? -18.984 -15.094 -4.004 1 88.5 39 THR B O 1
ATOM 1232 N N . ASN B 1 40 ? -17.562 -16.406 -2.85 1 78.62 40 ASN B N 1
ATOM 1233 C CA . ASN B 1 40 ? -16.719 -16.547 -4.039 1 78.62 40 ASN B CA 1
ATOM 1234 C C . ASN B 1 40 ? -17.281 -17.594 -4.992 1 78.62 40 ASN B C 1
ATOM 1236 O O . ASN B 1 40 ? -18.375 -18.125 -4.762 1 78.62 40 ASN B O 1
ATOM 1240 N N . ALA B 1 41 ? -16.625 -17.734 -6.176 1 75.69 41 ALA B N 1
ATOM 1241 C CA . ALA B 1 41 ? -17.109 -18.609 -7.234 1 75.69 41 ALA B CA 1
ATOM 1242 C C . ALA B 1 41 ? -17.25 -20.047 -6.742 1 75.69 41 ALA B C 1
ATOM 1244 O O . ALA B 1 41 ? -18.078 -20.812 -7.246 1 75.69 41 ALA B O 1
ATOM 1245 N N . ALA B 1 42 ? -16.469 -20.391 -5.75 1 80.31 42 ALA B N 1
ATOM 1246 C CA . ALA B 1 42 ? -16.469 -21.75 -5.219 1 80.31 42 ALA B CA 1
ATOM 1247 C C . ALA B 1 42 ? -17.531 -21.922 -4.141 1 80.31 42 ALA B C 1
ATOM 1249 O O . ALA B 1 42 ? -17.672 -23 -3.561 1 80.31 42 ALA B O 1
ATOM 1250 N N . GLY B 1 43 ? -18.203 -20.812 -3.83 1 84.56 43 GLY B N 1
ATOM 1251 C CA . GLY B 1 43 ? -19.281 -20.891 -2.859 1 84.56 43 GLY B CA 1
ATOM 1252 C C . GLY B 1 43 ? -18.828 -20.609 -1.438 1 84.56 43 GLY B C 1
ATOM 1253 O O . GLY B 1 43 ? -19.594 -20.781 -0.49 1 84.56 43 GLY B O 1
ATOM 1254 N N . VAL B 1 44 ? -17.641 -20.328 -1.316 1 85.38 44 VAL B N 1
ATOM 1255 C CA . VAL B 1 44 ? -17.094 -20.078 0.01 1 85.38 44 VAL B CA 1
ATOM 1256 C C . VAL B 1 44 ? -17.422 -18.641 0.435 1 85.38 44 VAL B C 1
ATOM 1258 O O . VAL B 1 44 ? -17.203 -17.703 -0.328 1 85.38 44 VAL B O 1
ATOM 1261 N N . GLN B 1 45 ? -17.938 -18.562 1.575 1 89.94 45 GLN B N 1
ATOM 1262 C CA . GLN B 1 45 ? -18.25 -17.25 2.111 1 89.94 45 GLN B CA 1
ATOM 1263 C C . GLN B 1 45 ? -16.984 -16.547 2.607 1 89.94 45 GLN B C 1
ATOM 1265 O O . GLN B 1 45 ? -16.297 -17.031 3.51 1 89.94 45 GLN B O 1
ATOM 1270 N N . ILE B 1 46 ? -16.688 -15.422 2.037 1 86.06 46 ILE B N 1
ATOM 1271 C CA . ILE B 1 46 ? -15.562 -14.594 2.457 1 86.06 46 ILE B CA 1
ATOM 1272 C C . ILE B 1 46 ? -16.047 -13.484 3.379 1 86.06 46 ILE B C 1
ATOM 1274 O O . ILE B 1 46 ? -16.922 -12.695 3 1 86.06 46 ILE B O 1
ATOM 1278 N N . PRO B 1 47 ? -15.516 -13.547 4.582 1 92.06 47 PRO B N 1
ATOM 1279 C CA . PRO B 1 47 ? -16 -12.539 5.527 1 92.06 47 PRO B CA 1
ATOM 1280 C C . PRO B 1 47 ? -15.562 -11.125 5.168 1 92.06 47 PRO B C 1
ATOM 1282 O O . PRO B 1 47 ? -14.641 -10.945 4.367 1 92.06 47 PRO B O 1
ATOM 1285 N N . GLU B 1 48 ? -16.344 -10.172 5.699 1 93.06 48 GLU B N 1
ATOM 1286 C CA . GLU B 1 48 ? -15.953 -8.766 5.574 1 93.06 48 GLU B CA 1
ATOM 1287 C C . GLU B 1 48 ? -14.539 -8.531 6.102 1 93.06 48 GLU B C 1
ATOM 1289 O O . GLU B 1 48 ? -14.141 -9.133 7.102 1 93.06 48 GLU B O 1
ATOM 1294 N N . ARG B 1 49 ? -13.883 -7.648 5.367 1 93.5 49 ARG B N 1
ATOM 1295 C CA . ARG B 1 49 ? -12.516 -7.34 5.766 1 93.5 49 ARG B CA 1
ATOM 1296 C C . ARG B 1 49 ? -12.273 -5.832 5.777 1 93.5 49 ARG B C 1
ATOM 1298 O O . ARG B 1 49 ? -12.641 -5.133 4.832 1 93.5 49 ARG B O 1
ATOM 1305 N N . THR B 1 50 ? -11.68 -5.402 6.867 1 96.56 50 THR B N 1
ATOM 1306 C CA . THR B 1 50 ? -11.289 -4 6.965 1 96.56 50 THR B CA 1
ATOM 1307 C C . THR B 1 50 ? -9.773 -3.857 6.918 1 96.56 50 THR B C 1
ATOM 1309 O O . THR B 1 50 ? -9.055 -4.617 7.57 1 96.56 50 THR B O 1
ATOM 1312 N N . GLU B 1 51 ? -9.352 -2.992 6.07 1 97.94 51 GLU B N 1
ATOM 1313 C CA . GLU B 1 51 ? -7.941 -2.615 6.027 1 97.94 51 GLU B CA 1
ATOM 1314 C C . GLU B 1 51 ? -7.727 -1.216 6.594 1 97.94 51 GLU B C 1
ATOM 1316 O O . GLU B 1 51 ? -8.523 -0.307 6.336 1 97.94 51 GLU B O 1
ATOM 1321 N N . TRP B 1 52 ? -6.648 -1.09 7.359 1 97.94 52 TRP B N 1
ATOM 1322 C CA . TRP B 1 52 ? -6.25 0.205 7.898 1 97.94 52 TRP B CA 1
ATOM 1323 C C . TRP B 1 52 ? -4.973 0.704 7.23 1 97.94 52 TRP B C 1
ATOM 1325 O O . TRP B 1 52 ? -3.926 0.061 7.32 1 97.94 52 TRP B O 1
ATOM 1335 N N . HIS B 1 53 ? -5.086 1.775 6.613 1 98.62 53 HIS B N 1
ATOM 1336 C CA . HIS B 1 53 ? -3.967 2.352 5.879 1 98.62 53 HIS B CA 1
ATOM 1337 C C . HIS B 1 53 ? -3.348 3.518 6.645 1 98.62 53 HIS B C 1
ATOM 1339 O O . HIS B 1 53 ? -4.066 4.391 7.141 1 98.62 53 HIS B O 1
ATOM 1345 N N . ARG B 1 54 ? -2.039 3.52 6.727 1 98.56 54 ARG B N 1
ATOM 1346 C CA . ARG B 1 54 ? -1.343 4.66 7.309 1 98.56 54 ARG B CA 1
ATOM 1347 C C . ARG B 1 54 ? -1.177 5.781 6.289 1 98.56 54 ARG B C 1
ATOM 1349 O O . ARG B 1 54 ? -0.485 5.613 5.281 1 98.56 54 ARG B O 1
ATOM 1356 N N . ILE B 1 55 ? -1.747 6.902 6.566 1 98.88 55 ILE B N 1
ATOM 1357 C CA . ILE B 1 55 ? -1.742 8.039 5.652 1 98.88 55 ILE B CA 1
ATOM 1358 C C . ILE B 1 55 ? -0.77 9.102 6.152 1 98.88 55 ILE B C 1
ATOM 1360 O O . ILE B 1 55 ? -0.739 9.406 7.348 1 98.88 55 ILE B O 1
ATOM 1364 N N . VAL B 1 56 ? 0.007 9.633 5.238 1 98.81 56 VAL B N 1
ATOM 1365 C CA . VAL B 1 56 ? 0.925 10.719 5.578 1 98.81 56 VAL B CA 1
ATOM 1366 C C . VAL B 1 56 ? 0.711 11.898 4.629 1 98.81 56 VAL B C 1
ATOM 1368 O O . VAL B 1 56 ? 0.771 11.734 3.406 1 98.81 56 VAL B O 1
ATOM 1371 N N . MET B 1 57 ? 0.483 13.008 5.141 1 98.75 57 MET B N 1
ATOM 1372 C CA . MET B 1 57 ? 0.293 14.25 4.402 1 98.75 57 MET B CA 1
ATOM 1373 C C . MET B 1 57 ? 1.335 15.289 4.805 1 98.75 57 MET B C 1
ATOM 1375 O O . MET B 1 57 ? 1.563 15.523 5.992 1 98.75 57 MET B O 1
ATOM 1379 N N . TRP B 1 58 ? 1.865 15.945 3.791 1 97.38 58 TRP B N 1
ATOM 1380 C CA . TRP B 1 58 ? 2.891 16.953 4.066 1 97.38 58 TRP B CA 1
ATOM 1381 C C . TRP B 1 58 ? 2.404 18.344 3.689 1 97.38 58 TRP B C 1
ATOM 1383 O O . TRP B 1 58 ? 1.461 18.484 2.908 1 97.38 58 TRP B O 1
ATOM 1393 N N . ASP B 1 59 ? 2.994 19.328 4.297 1 96.25 59 ASP B N 1
ATOM 1394 C CA . ASP B 1 59 ? 2.875 20.719 3.922 1 96.25 59 ASP B CA 1
ATOM 1395 C C . ASP B 1 59 ? 1.412 21.156 3.887 1 96.25 59 ASP B C 1
ATOM 1397 O O . ASP B 1 59 ? 0.681 20.984 4.863 1 96.25 59 ASP B O 1
ATOM 1401 N N . ARG B 1 60 ? 1.029 21.75 2.783 1 96.5 60 ARG B N 1
ATOM 1402 C CA . ARG B 1 60 ? -0.312 22.312 2.725 1 96.5 60 ARG B CA 1
ATOM 1403 C C . ARG B 1 60 ? -1.371 21.266 3.039 1 96.5 60 ARG B C 1
ATOM 1405 O O . ARG B 1 60 ? -2.373 21.562 3.693 1 96.5 60 ARG B O 1
ATOM 1412 N N . ALA B 1 61 ? -1.142 20.125 2.611 1 98.06 61 ALA B N 1
ATOM 1413 C CA . ALA B 1 61 ? -2.082 19.047 2.891 1 98.06 61 ALA B CA 1
ATOM 1414 C C . ALA B 1 61 ? -2.162 18.766 4.387 1 98.06 61 ALA B C 1
ATOM 1416 O O . ALA B 1 61 ? -3.238 18.469 4.914 1 98.06 61 ALA B O 1
ATOM 1417 N N . ALA B 1 62 ? -1.024 18.797 4.98 1 98.56 62 ALA B N 1
ATOM 1418 C CA . ALA B 1 62 ? -0.995 18.578 6.426 1 98.56 62 ALA B CA 1
ATOM 1419 C C . ALA B 1 62 ? -1.788 19.656 7.152 1 98.56 62 ALA B C 1
ATOM 1421 O O . ALA B 1 62 ? -2.512 19.375 8.109 1 98.56 62 ALA B O 1
ATOM 1422 N N . GLU B 1 63 ? -1.604 20.828 6.711 1 97.69 63 GLU B N 1
ATOM 1423 C CA . GLU B 1 63 ? -2.344 21.938 7.301 1 97.69 63 GLU B CA 1
ATOM 1424 C C . GLU B 1 63 ? -3.848 21.75 7.125 1 97.69 63 GLU B C 1
ATOM 1426 O O . GLU B 1 63 ? -4.621 22.016 8.055 1 97.69 63 GLU B O 1
ATOM 1431 N N . THR B 1 64 ? -4.184 21.375 5.965 1 97.88 64 THR B N 1
ATOM 1432 C CA . THR B 1 64 ? -5.594 21.109 5.699 1 97.88 64 THR B CA 1
ATOM 1433 C C . THR B 1 64 ? -6.117 20 6.605 1 97.88 64 THR B C 1
ATOM 1435 O O . THR B 1 64 ? -7.223 20.109 7.145 1 97.88 64 THR B O 1
ATOM 1438 N N . ALA B 1 65 ? -5.367 18.953 6.758 1 98.31 65 ALA B N 1
ATOM 1439 C CA . ALA B 1 65 ? -5.766 17.844 7.621 1 98.31 65 ALA B CA 1
ATOM 1440 C C . ALA B 1 65 ? -5.996 18.312 9.055 1 98.31 65 ALA B C 1
ATOM 1442 O O . ALA B 1 65 ? -6.984 17.953 9.688 1 98.31 65 ALA B O 1
ATOM 1443 N N . GLU B 1 66 ? -5.125 19.094 9.5 1 97.69 66 GLU B N 1
ATOM 1444 C CA . GLU B 1 66 ? -5.203 19.609 10.867 1 97.69 66 GLU B CA 1
ATOM 1445 C C . GLU B 1 66 ? -6.512 20.359 11.094 1 97.69 66 GLU B C 1
ATOM 1447 O O . GLU B 1 66 ? -7.137 20.219 12.148 1 97.69 66 GLU B O 1
ATOM 1452 N N . LYS B 1 67 ? -6.914 21.016 10.125 1 97.38 67 LYS B N 1
ATOM 1453 C CA . LYS B 1 67 ? -8.039 21.938 10.289 1 97.38 67 LYS B CA 1
ATOM 1454 C C . LYS B 1 67 ? -9.367 21.219 10.023 1 97.38 67 LYS B C 1
ATOM 1456 O O . LYS B 1 67 ? -10.367 21.5 10.688 1 97.38 67 LYS B O 1
ATOM 1461 N N . TYR B 1 68 ? -9.344 20.281 9.094 1 97.56 68 TYR B N 1
ATOM 1462 C CA . TYR B 1 68 ? -10.641 19.906 8.555 1 97.56 68 TYR B CA 1
ATOM 1463 C C . TYR B 1 68 ? -10.867 18.406 8.711 1 97.56 68 TYR B C 1
ATOM 1465 O O . TYR B 1 68 ? -11.992 17.922 8.539 1 97.56 68 TYR B O 1
ATOM 1473 N N . ILE B 1 69 ? -9.883 17.641 8.992 1 98.12 69 ILE B N 1
ATOM 1474 C CA . ILE B 1 69 ? -10.039 16.188 9.062 1 98.12 69 ILE B CA 1
ATOM 1475 C C . ILE B 1 69 ? -10.156 15.758 10.523 1 98.12 69 ILE B C 1
ATOM 1477 O O . ILE B 1 69 ? -9.375 16.203 11.375 1 98.12 69 ILE B O 1
ATOM 1481 N N . ARG B 1 70 ? -11.172 14.953 10.742 1 98 70 ARG B N 1
ATOM 1482 C CA . ARG B 1 70 ? -11.438 14.375 12.055 1 98 70 ARG B CA 1
ATOM 1483 C C . ARG B 1 70 ? -11.797 12.898 11.945 1 98 70 ARG B C 1
ATOM 1485 O O . ARG B 1 70 ? -12.062 12.406 10.852 1 98 70 ARG B O 1
ATOM 1492 N N . LYS B 1 71 ? -11.766 12.25 13.133 1 97.94 71 LYS B N 1
ATOM 1493 C CA . LYS B 1 71 ? -12.266 10.883 13.148 1 97.94 71 LYS B CA 1
ATOM 1494 C C . LYS B 1 71 ? -13.625 10.789 12.453 1 97.94 71 LYS B C 1
ATOM 1496 O O . LYS B 1 71 ? -14.516 11.602 12.703 1 97.94 71 LYS B O 1
ATOM 1501 N N . GLY B 1 72 ? -13.727 9.828 11.578 1 97.25 72 GLY B N 1
ATOM 1502 C CA . GLY B 1 72 ? -15.008 9.609 10.922 1 97.25 72 GLY B CA 1
ATOM 1503 C C . GLY B 1 72 ? -15.133 10.328 9.594 1 97.25 72 GLY B C 1
ATOM 1504 O O . GLY B 1 72 ? -16.047 10.047 8.812 1 97.25 72 GLY B O 1
ATOM 1505 N N . THR B 1 73 ? -14.234 11.281 9.297 1 97.75 73 THR B N 1
ATOM 1506 C CA . THR B 1 73 ? -14.258 11.961 8.008 1 97.75 73 THR B CA 1
ATOM 1507 C C . THR B 1 73 ? -14.039 10.977 6.863 1 97.75 73 THR B C 1
ATOM 1509 O O . THR B 1 73 ? -13.188 10.086 6.957 1 97.75 73 THR B O 1
ATOM 1512 N N . LYS B 1 74 ? -14.906 11.094 5.848 1 98.12 74 LYS B N 1
ATOM 1513 C CA . LYS B 1 74 ? -14.719 10.289 4.641 1 98.12 74 LYS B CA 1
ATOM 1514 C C . LYS B 1 74 ? -13.812 11 3.643 1 98.12 74 LYS B C 1
ATOM 1516 O O . LYS B 1 74 ? -14.047 12.164 3.305 1 98.12 74 LYS B O 1
ATOM 1521 N N . LEU B 1 75 ? -12.797 10.266 3.133 1 98.69 75 LEU B N 1
ATOM 1522 C CA . LEU B 1 75 ? -11.812 10.898 2.264 1 98.69 75 LEU B CA 1
ATOM 1523 C C . LEU B 1 75 ? -11.656 10.125 0.958 1 98.69 75 LEU B C 1
ATOM 1525 O O . LEU B 1 75 ? -11.789 8.898 0.938 1 98.69 75 LEU B O 1
ATOM 1529 N N . TYR B 1 76 ? -11.469 10.852 -0.071 1 98.88 76 TYR B N 1
ATOM 1530 C CA . TYR B 1 76 ? -10.805 10.367 -1.275 1 98.88 76 TYR B CA 1
ATOM 1531 C C . TYR B 1 76 ? -9.312 10.656 -1.229 1 98.88 76 TYR B C 1
ATOM 1533 O O . TYR B 1 76 ? -8.898 11.797 -1.004 1 98.88 76 TYR B O 1
ATOM 1541 N N . ILE B 1 77 ? -8.438 9.648 -1.414 1 98.81 77 ILE B N 1
ATOM 1542 C CA . ILE B 1 77 ? -6.988 9.812 -1.336 1 98.81 77 ILE B CA 1
ATOM 1543 C C . ILE B 1 77 ? -6.336 9.273 -2.607 1 98.81 77 ILE B C 1
ATOM 1545 O O . ILE B 1 77 ? -6.656 8.172 -3.059 1 98.81 77 ILE B O 1
ATOM 1549 N N . GLU B 1 78 ? -5.5 10.023 -3.223 1 98.88 78 GLU B N 1
ATOM 1550 C CA . GLU B 1 78 ? -4.508 9.586 -4.203 1 98.88 78 GLU B CA 1
ATOM 1551 C C . GLU B 1 78 ? -3.09 9.805 -3.684 1 98.88 78 GLU B C 1
ATOM 1553 O O . GLU B 1 78 ? -2.764 10.883 -3.186 1 98.88 78 GLU B O 1
ATOM 1558 N N . GLY B 1 79 ? -2.273 8.82 -3.824 1 98.69 79 GLY B N 1
ATOM 1559 C CA . GLY B 1 79 ? -0.899 8.945 -3.367 1 98.69 79 GLY B CA 1
ATOM 1560 C C . GLY B 1 79 ? -0.008 7.809 -3.828 1 98.69 79 GLY B C 1
ATOM 1561 O O . GLY B 1 79 ? -0.21 7.258 -4.914 1 98.69 79 GLY B O 1
ATOM 1562 N N . ARG B 1 80 ? 1.027 7.562 -3.064 1 98.44 80 ARG B N 1
ATOM 1563 C CA . ARG B 1 80 ? 1.989 6.516 -3.391 1 98.44 80 ARG B CA 1
ATOM 1564 C C . ARG B 1 80 ? 2.404 5.742 -2.143 1 98.44 80 ARG B C 1
ATOM 1566 O O . ARG B 1 80 ? 2.377 6.281 -1.034 1 98.44 80 ARG B O 1
ATOM 1573 N N . LEU B 1 81 ? 2.803 4.492 -2.389 1 98.44 81 LEU B N 1
ATOM 1574 C CA . LEU B 1 81 ? 3.275 3.641 -1.301 1 98.44 81 LEU B CA 1
ATOM 1575 C C . LEU B 1 81 ? 4.73 3.945 -0.965 1 98.44 81 LEU B C 1
ATOM 1577 O O . LEU B 1 81 ? 5.574 4.043 -1.861 1 98.44 81 LEU B O 1
ATOM 1581 N N . ARG B 1 82 ? 4.941 4.141 0.248 1 97.38 82 ARG B N 1
ATOM 1582 C CA . ARG B 1 82 ? 6.297 4.328 0.753 1 97.38 82 ARG B CA 1
ATOM 1583 C C . ARG B 1 82 ? 6.551 3.447 1.973 1 97.38 82 ARG B C 1
ATOM 1585 O O . ARG B 1 82 ? 5.742 3.416 2.902 1 97.38 82 ARG B O 1
ATOM 1592 N N . THR B 1 83 ? 7.684 2.752 1.89 1 96.25 83 THR B N 1
ATOM 1593 C CA . THR B 1 83 ? 8.031 1.895 3.018 1 96.25 83 THR B CA 1
ATOM 1594 C C . THR B 1 83 ? 9.242 2.443 3.762 1 96.25 83 THR B C 1
ATOM 1596 O O . THR B 1 83 ? 10.242 2.818 3.143 1 96.25 83 THR B O 1
ATOM 1599 N N . ARG B 1 84 ? 9.062 2.537 5.008 1 93.62 84 ARG B N 1
ATOM 1600 C CA . ARG B 1 84 ? 10.211 2.896 5.828 1 93.62 84 ARG B CA 1
ATOM 1601 C C . ARG B 1 84 ? 10.625 1.738 6.734 1 93.62 84 ARG B C 1
ATOM 1603 O O . ARG B 1 84 ? 9.773 0.994 7.223 1 93.62 84 ARG B O 1
ATOM 1610 N N . VAL B 1 85 ? 11.945 1.651 6.836 1 91.69 85 VAL B N 1
ATOM 1611 C CA . VAL B 1 85 ? 12.5 0.605 7.688 1 91.69 85 VAL B CA 1
ATOM 1612 C C . VAL B 1 85 ? 13.344 1.233 8.797 1 91.69 85 VAL B C 1
ATOM 1614 O O . VAL B 1 85 ? 14.07 2.195 8.562 1 91.69 85 VAL B O 1
ATOM 1617 N N . TRP B 1 86 ? 13.062 0.669 9.969 1 90 86 TRP B N 1
ATOM 1618 C CA . TRP B 1 86 ? 13.859 1.188 11.078 1 90 86 TRP B CA 1
ATOM 1619 C C . TRP B 1 86 ? 14.141 0.096 12.102 1 90 86 TRP B C 1
ATOM 1621 O O . TRP B 1 86 ? 13.594 -1.007 12.016 1 90 86 TRP B O 1
ATOM 1631 N N . GLU B 1 87 ? 15.203 0.347 12.953 1 89.75 87 GLU B N 1
ATOM 1632 C CA . GLU B 1 87 ? 15.516 -0.562 14.055 1 89.75 87 GLU B CA 1
ATOM 1633 C C . GLU B 1 87 ? 14.938 -0.056 15.375 1 89.75 87 GLU B C 1
ATOM 1635 O O . GLU B 1 87 ? 15.164 1.093 15.758 1 89.75 87 GLU B O 1
ATOM 1640 N N . ASP B 1 88 ? 14.234 -1.035 15.984 1 81.81 88 ASP B N 1
ATOM 1641 C CA . ASP B 1 88 ? 13.633 -0.595 17.234 1 81.81 88 ASP B CA 1
ATOM 1642 C C . ASP B 1 88 ? 14.617 -0.745 18.406 1 81.81 88 ASP B C 1
ATOM 1644 O O . ASP B 1 88 ? 15.797 -1.027 18.188 1 81.81 88 ASP B O 1
ATOM 1648 N N . ARG B 1 89 ? 14.156 -0.368 19.594 1 81.12 89 ARG B N 1
ATOM 1649 C CA . ARG B 1 89 ? 15.016 -0.314 20.781 1 81.12 89 ARG B CA 1
ATOM 1650 C C . ARG B 1 89 ? 15.672 -1.665 21.031 1 81.12 89 ARG B C 1
ATOM 1652 O O . ARG B 1 89 ? 16.75 -1.73 21.641 1 81.12 89 ARG B O 1
ATOM 1659 N N . ASN B 1 90 ? 15.219 -2.666 20.594 1 83.56 90 ASN B N 1
ATOM 1660 C CA . ASN B 1 90 ? 15.773 -4.004 20.781 1 83.56 90 ASN B CA 1
ATOM 1661 C C . ASN B 1 90 ? 16.562 -4.465 19.562 1 83.56 90 ASN B C 1
ATOM 1663 O O . ASN B 1 90 ? 16.766 -5.66 19.375 1 83.56 90 ASN B O 1
ATOM 1667 N N . THR B 1 91 ? 16.719 -3.506 18.656 1 82.81 91 THR B N 1
ATOM 1668 C CA . THR B 1 91 ? 17.516 -3.746 17.469 1 82.81 91 THR B CA 1
ATOM 1669 C C . THR B 1 91 ? 16.781 -4.664 16.5 1 82.81 91 THR B C 1
ATOM 1671 O O . THR B 1 91 ? 17.406 -5.473 15.805 1 82.81 91 THR B O 1
ATOM 1674 N N . ILE B 1 92 ? 15.562 -4.641 16.859 1 84.44 92 ILE B N 1
ATOM 1675 C CA . ILE B 1 92 ? 14.75 -5.422 15.93 1 84.44 92 ILE B CA 1
ATOM 1676 C C . ILE B 1 92 ? 14.359 -4.555 14.734 1 84.44 92 ILE B C 1
ATOM 1678 O O . ILE B 1 92 ? 13.852 -3.443 14.914 1 84.44 92 ILE B O 1
ATOM 1682 N N . LYS B 1 93 ? 14.492 -5.086 13.539 1 87.25 93 LYS B N 1
ATOM 1683 C CA . LYS B 1 93 ? 14.148 -4.367 12.312 1 87.25 93 LYS B CA 1
ATOM 1684 C C . LYS B 1 93 ? 12.641 -4.316 12.109 1 87.25 93 LYS B C 1
ATOM 1686 O O . LYS B 1 93 ? 11.961 -5.348 12.18 1 87.25 93 LYS B O 1
ATOM 1691 N N . ARG B 1 94 ? 12.133 -3.004 11.984 1 87.94 94 ARG B N 1
ATOM 1692 C CA . ARG B 1 94 ? 10.703 -2.799 11.734 1 87.94 94 ARG B CA 1
ATOM 1693 C C . ARG B 1 94 ? 10.477 -2.121 10.391 1 87.94 94 ARG B C 1
ATOM 1695 O O . ARG B 1 94 ? 11.367 -1.448 9.867 1 87.94 94 ARG B O 1
ATOM 1702 N N . SER B 1 95 ? 9.406 -2.559 9.812 1 91.44 95 SER B N 1
ATOM 1703 C CA . SER B 1 95 ? 9.016 -1.923 8.562 1 91.44 95 SER B CA 1
ATOM 1704 C C . SER B 1 95 ? 7.555 -1.489 8.594 1 91.44 95 SER B C 1
ATOM 1706 O O . SER B 1 95 ? 6.719 -2.148 9.219 1 91.44 95 SER B O 1
ATOM 1708 N N . VAL B 1 96 ? 7.355 -0.316 8.031 1 94.44 96 VAL B N 1
ATOM 1709 C CA . VAL B 1 96 ? 5.977 0.148 7.945 1 94.44 96 VAL B CA 1
ATOM 1710 C C . VAL B 1 96 ? 5.711 0.723 6.555 1 94.44 96 VAL B C 1
ATOM 1712 O O . VAL B 1 96 ? 6.562 1.417 5.992 1 94.44 96 VAL B O 1
ATOM 1715 N N . THR B 1 97 ? 4.57 0.364 6.027 1 97.56 97 THR B N 1
ATOM 1716 C CA . THR B 1 97 ? 4.133 0.915 4.75 1 97.56 97 THR B CA 1
ATOM 1717 C C . THR B 1 97 ? 3.148 2.061 4.965 1 97.56 97 THR B C 1
ATOM 1719 O O . THR B 1 97 ? 2.166 1.914 5.695 1 97.56 97 THR B O 1
ATOM 1722 N N . GLU B 1 98 ? 3.477 3.162 4.328 1 98.19 98 GLU B N 1
ATOM 1723 C CA . GLU B 1 98 ? 2.635 4.352 4.418 1 98.19 98 GLU B CA 1
ATOM 1724 C C . GLU B 1 98 ? 2.178 4.809 3.035 1 98.19 98 GLU B C 1
ATOM 1726 O O . GLU B 1 98 ? 2.809 4.484 2.027 1 98.19 98 GLU B O 1
ATOM 1731 N N . ILE B 1 99 ? 1.045 5.52 3.057 1 98.81 99 ILE B N 1
ATOM 1732 C CA . ILE B 1 99 ? 0.581 6.176 1.84 1 98.81 99 ILE B CA 1
ATOM 1733 C C . ILE B 1 99 ? 0.881 7.672 1.914 1 98.81 99 ILE B C 1
ATOM 1735 O O . ILE B 1 99 ? 0.262 8.398 2.695 1 98.81 99 ILE B O 1
ATOM 1739 N N . TYR B 1 100 ? 1.853 8.102 1.097 1 98.25 100 TYR B N 1
ATOM 1740 C CA . TYR B 1 100 ? 2.152 9.523 0.966 1 98.25 100 TYR B CA 1
ATOM 1741 C C . TYR B 1 100 ? 1.178 10.203 0.011 1 98.25 100 TYR B C 1
ATOM 1743 O O . TYR B 1 100 ? 1.151 9.891 -1.183 1 98.25 100 TYR B O 1
ATOM 1751 N N . VAL B 1 101 ? 0.496 11.164 0.52 1 98.75 101 VAL B N 1
ATOM 1752 C CA . VAL B 1 101 ? -0.637 11.711 -0.218 1 98.75 101 VAL B CA 1
ATOM 1753 C C . VAL B 1 101 ? -0.144 12.758 -1.223 1 98.75 101 VAL B C 1
ATOM 1755 O O . VAL B 1 101 ? 0.618 13.656 -0.867 1 98.75 101 VAL B O 1
ATOM 1758 N N . ASP B 1 102 ? -0.608 12.617 -2.434 1 97.56 102 ASP B N 1
ATOM 1759 C CA . ASP B 1 102 ? -0.385 13.617 -3.475 1 97.56 102 ASP B CA 1
ATOM 1760 C C . ASP B 1 102 ? -1.601 14.523 -3.633 1 97.56 102 ASP B C 1
ATOM 1762 O O . ASP B 1 102 ? -1.458 15.719 -3.898 1 97.56 102 ASP B O 1
ATOM 1766 N N . ASN B 1 103 ? -2.754 13.922 -3.572 1 98.31 103 ASN B N 1
ATOM 1767 C CA . ASN B 1 103 ? -4.035 14.609 -3.703 1 98.31 103 ASN B CA 1
ATOM 1768 C C . ASN B 1 103 ? -5.105 13.969 -2.826 1 98.31 103 ASN B C 1
ATOM 1770 O O . ASN B 1 103 ? -5.047 12.773 -2.537 1 98.31 103 ASN B O 1
ATOM 1774 N N . PHE B 1 104 ? -6.035 14.828 -2.449 1 98.75 104 PHE B N 1
ATOM 1775 C CA . PHE B 1 104 ? -7.133 14.305 -1.65 1 98.75 104 PHE B CA 1
ATOM 1776 C C . PHE B 1 104 ? -8.344 15.219 -1.728 1 98.75 104 PHE B C 1
ATOM 1778 O O . PHE B 1 104 ? -8.234 16.375 -2.141 1 98.75 104 PHE B O 1
ATOM 1785 N N . ASP B 1 105 ? -9.461 14.633 -1.338 1 98.38 105 ASP B N 1
ATOM 1786 C CA . ASP B 1 105 ? -10.703 15.383 -1.192 1 98.38 105 ASP B CA 1
ATOM 1787 C C . ASP B 1 105 ? -11.484 14.922 0.036 1 98.38 105 ASP B C 1
ATOM 1789 O O . ASP B 1 105 ? -11.531 13.734 0.336 1 98.38 105 ASP B O 1
ATOM 1793 N N . ILE B 1 106 ? -12.086 15.852 0.665 1 97.69 106 ILE B N 1
ATOM 1794 C CA . ILE B 1 106 ? -13 15.539 1.758 1 97.69 106 ILE B CA 1
ATOM 1795 C C . ILE B 1 106 ? -14.391 15.266 1.2 1 97.69 106 ILE B C 1
ATOM 1797 O O . ILE B 1 106 ? -15.016 16.156 0.612 1 97.69 106 ILE B O 1
ATOM 1801 N N . LEU B 1 107 ? -14.852 14.062 1.354 1 97.12 107 LEU B N 1
ATOM 1802 C CA . LEU B 1 107 ? -16.125 13.664 0.75 1 97.12 107 LEU B CA 1
ATOM 1803 C C . LEU B 1 107 ? -17.281 13.93 1.698 1 97.12 107 LEU B C 1
ATOM 1805 O O . LEU B 1 107 ? -18.375 14.273 1.258 1 97.12 107 LEU B O 1
ATOM 1809 N N . SER B 1 108 ? -17.109 13.633 2.975 1 90.06 108 SER B N 1
ATOM 1810 C CA . SER B 1 108 ? -18.141 13.945 3.965 1 90.06 108 SER B CA 1
ATOM 1811 C C . SER B 1 108 ? -17.531 14.078 5.359 1 90.06 108 SER B C 1
ATOM 1813 O O . SER B 1 108 ? -16.438 13.578 5.617 1 90.06 108 SER B O 1
ATOM 1815 N N . ARG B 1 109 ? -18.281 14.914 6.148 1 82.94 109 ARG B N 1
ATOM 1816 C CA . ARG B 1 109 ? -17.875 15.086 7.543 1 82.94 109 ARG B CA 1
ATOM 1817 C C . ARG B 1 109 ? -18.656 14.141 8.453 1 82.94 109 ARG B C 1
ATOM 1819 O O . ARG B 1 109 ? -19.734 13.672 8.094 1 82.94 109 ARG B O 1
ATOM 1826 N N . PRO B 1 110 ? -17.906 13.797 9.562 1 77.31 110 PRO B N 1
ATOM 1827 C CA . PRO B 1 110 ? -18.641 12.922 10.484 1 77.31 110 PRO B CA 1
ATOM 1828 C C . PRO B 1 110 ? -19.984 13.516 10.914 1 77.31 110 PRO B C 1
ATOM 1830 O O . PRO B 1 110 ? -20.109 14.742 11.039 1 77.31 110 PRO B O 1
ATOM 1833 N N . SER B 1 111 ? -21.062 12.789 10.43 1 62.03 111 SER B N 1
ATOM 1834 C CA . SER B 1 111 ? -22.375 13.305 10.828 1 62.03 111 SER B CA 1
ATOM 1835 C C . SER B 1 111 ? -22.422 13.602 12.32 1 62.03 111 SER B C 1
ATOM 1837 O O . SER B 1 111 ? -21.891 12.836 13.133 1 62.03 111 SER B O 1
ATOM 1839 N N . ALA B 1 112 ? -22.266 14.914 12.617 1 55.19 112 ALA B N 1
ATOM 1840 C CA . ALA B 1 112 ? -22.594 15.281 13.992 1 55.19 112 ALA B CA 1
ATOM 1841 C C . ALA B 1 112 ? -23.781 14.461 14.508 1 55.19 112 ALA B C 1
ATOM 1843 O O . ALA B 1 112 ? -24.844 14.445 13.891 1 55.19 112 ALA B O 1
ATOM 1844 N N . GLN B 1 113 ? -23.547 13.148 14.828 1 39.03 113 GLN B N 1
ATOM 1845 C CA . GLN B 1 113 ? -24.734 12.742 15.562 1 39.03 113 GLN B CA 1
ATOM 1846 C C . GLN B 1 113 ? -25.031 13.719 16.703 1 39.03 113 GLN B C 1
ATOM 1848 O O . GLN B 1 113 ? -24.109 14.281 17.297 1 39.03 113 GLN B O 1
#

Solvent-accessible surface area (backbone atoms only — not comparable to full-atom values): 12033 Å² total; per-residue (Å²): 134,54,36,63,39,33,40,36,19,28,31,26,71,40,59,58,48,76,46,65,63,89,88,43,39,34,23,34,36,38,35,36,29,54,48,75,57,45,66,47,98,87,64,48,75,40,74,63,42,75,41,78,40,42,37,37,27,51,44,70,54,14,54,46,40,71,74,72,47,38,48,48,20,28,35,39,41,34,26,26,76,43,74,47,75,46,66,44,98,80,67,42,82,42,63,48,70,32,33,43,53,74,45,72,44,83,73,45,68,48,73,79,120,134,54,36,64,38,34,40,38,19,29,30,26,69,40,58,58,47,77,47,65,62,90,87,42,40,35,24,36,36,38,33,35,27,53,48,75,56,46,66,45,97,87,65,47,76,41,73,63,43,74,40,78,41,41,37,36,26,53,44,70,53,14,54,48,39,70,72,71,47,39,48,48,20,27,35,39,41,33,28,26,74,42,73,48,76,46,67,44,98,80,68,42,82,43,62,49,70,32,35,43,52,76,46,72,45,82,73,44,68,49,70,80,121